Protein AF-A0A7Y2HMP6-F1 (afdb_monomer)

Structure (mmCIF, N/CA/C/O backbone):
data_AF-A0A7Y2HMP6-F1
#
_entry.id   AF-A0A7Y2HMP6-F1
#
loop_
_atom_site.group_PDB
_atom_site.id
_atom_site.type_symbol
_atom_site.label_atom_id
_atom_site.label_alt_id
_atom_site.label_comp_id
_atom_site.label_asym_id
_atom_site.label_entity_id
_atom_site.label_seq_id
_atom_site.pdbx_PDB_ins_code
_atom_site.Cartn_x
_atom_site.Cartn_y
_atom_site.Cartn_z
_atom_site.occupancy
_atom_site.B_iso_or_equiv
_atom_site.auth_seq_id
_atom_site.auth_comp_id
_atom_site.auth_asym_id
_atom_site.auth_atom_id
_atom_site.pdbx_PDB_model_num
ATOM 1 N N . MET A 1 1 ? 82.596 -27.333 3.733 1.00 47.34 1 MET A N 1
ATOM 2 C CA . MET A 1 1 ? 81.520 -26.400 4.112 1.00 47.34 1 MET A CA 1
ATOM 3 C C . MET A 1 1 ? 81.732 -25.142 3.290 1.00 47.34 1 MET A C 1
ATOM 5 O O . MET A 1 1 ? 82.593 -24.343 3.622 1.00 47.34 1 MET A O 1
ATOM 9 N N . THR A 1 2 ? 81.062 -25.068 2.143 1.00 44.97 2 THR A N 1
ATOM 10 C CA . THR A 1 2 ? 81.137 -23.955 1.187 1.00 44.97 2 THR A CA 1
ATOM 11 C C . THR A 1 2 ? 79.787 -23.901 0.480 1.00 44.97 2 THR A C 1
ATOM 13 O O . THR A 1 2 ? 79.491 -24.734 -0.376 1.00 44.97 2 THR A O 1
ATOM 16 N N . ASP A 1 3 ? 78.952 -22.971 0.936 1.00 44.97 3 ASP A N 1
ATOM 17 C CA . ASP A 1 3 ? 77.624 -22.674 0.404 1.00 44.97 3 ASP A CA 1
ATOM 18 C C . ASP A 1 3 ? 77.714 -22.181 -1.044 1.00 44.97 3 ASP A C 1
ATOM 20 O O . ASP A 1 3 ? 78.464 -21.255 -1.360 1.00 44.97 3 ASP A O 1
ATOM 24 N N . ARG A 1 4 ? 76.915 -22.784 -1.928 1.00 51.91 4 ARG A N 1
ATOM 25 C CA . ARG A 1 4 ? 76.607 -22.233 -3.253 1.00 51.91 4 ARG A CA 1
ATOM 26 C C . ARG A 1 4 ? 75.321 -21.408 -3.138 1.00 51.91 4 ARG A C 1
ATOM 28 O O . ARG A 1 4 ? 74.306 -21.976 -2.739 1.00 51.91 4 ARG A O 1
ATOM 35 N N . PRO A 1 5 ? 75.306 -20.122 -3.521 1.00 54.22 5 PRO A N 1
ATOM 36 C CA . PRO A 1 5 ? 74.071 -19.353 -3.540 1.00 54.22 5 PRO A CA 1
ATOM 37 C C . PRO A 1 5 ? 73.170 -19.813 -4.696 1.00 54.22 5 PRO A C 1
ATOM 39 O O . PRO A 1 5 ? 73.610 -19.948 -5.840 1.00 54.22 5 PRO A O 1
ATOM 42 N N . ILE A 1 6 ? 71.895 -20.048 -4.384 1.00 55.16 6 ILE A N 1
ATOM 43 C CA . ILE A 1 6 ? 70.826 -20.317 -5.352 1.00 55.16 6 ILE A CA 1
ATOM 44 C C . ILE A 1 6 ? 70.551 -19.017 -6.121 1.00 55.16 6 ILE A C 1
ATOM 46 O O . ILE A 1 6 ? 70.182 -18.003 -5.532 1.00 55.16 6 ILE A O 1
ATOM 50 N N . SER A 1 7 ? 70.756 -19.039 -7.440 1.00 53.09 7 SER A N 1
ATOM 51 C CA . SER A 1 7 ? 70.422 -17.932 -8.340 1.00 53.09 7 SER A CA 1
ATOM 52 C C . SER A 1 7 ? 68.922 -17.951 -8.639 1.00 53.09 7 SER A C 1
ATOM 54 O O . SER A 1 7 ? 68.428 -18.853 -9.315 1.00 53.09 7 SER A O 1
ATOM 56 N N . TRP A 1 8 ? 68.189 -16.959 -8.136 1.00 46.72 8 TRP A N 1
ATOM 57 C CA . TRP A 1 8 ? 66.802 -16.717 -8.529 1.00 46.72 8 TRP A CA 1
ATOM 58 C C . TRP A 1 8 ? 66.797 -15.948 -9.851 1.00 46.72 8 TRP A C 1
ATOM 60 O O . TRP A 1 8 ? 67.089 -14.756 -9.888 1.00 46.72 8 TRP A O 1
ATOM 70 N N . SER A 1 9 ? 66.498 -16.637 -10.951 1.00 52.34 9 SER A N 1
ATOM 71 C CA . SER A 1 9 ? 66.222 -15.986 -12.234 1.00 52.34 9 SER A CA 1
ATOM 72 C C . SER A 1 9 ? 64.769 -15.510 -12.234 1.00 52.34 9 SER A C 1
ATOM 74 O O . SER A 1 9 ? 63.853 -16.326 -12.307 1.00 52.34 9 SER A O 1
ATOM 76 N N . THR A 1 10 ? 64.545 -14.202 -12.116 1.00 58.22 10 THR A N 1
ATOM 77 C CA . THR A 1 10 ? 63.217 -13.588 -12.260 1.00 58.22 10 THR A CA 1
ATOM 78 C C . THR A 1 10 ? 62.751 -13.733 -13.717 1.00 58.22 10 THR A C 1
ATOM 80 O O . THR A 1 10 ? 63.462 -13.261 -14.607 1.00 58.22 10 THR A O 1
ATOM 83 N N . PRO A 1 11 ? 61.595 -14.356 -14.015 1.00 56.28 11 PRO A N 1
ATOM 84 C CA . PRO A 1 11 ? 61.053 -14.329 -15.367 1.00 56.28 11 PRO A CA 1
ATOM 85 C C . PRO A 1 11 ? 60.620 -12.900 -15.718 1.00 56.28 11 PRO A C 1
ATOM 87 O O . PRO A 1 11 ? 60.016 -12.209 -14.898 1.00 56.28 11 PRO A O 1
ATOM 90 N N . ALA A 1 12 ? 60.942 -12.455 -16.934 1.00 60.66 12 ALA A N 1
ATOM 91 C CA . ALA A 1 12 ? 60.508 -11.164 -17.460 1.00 60.66 12 ALA A CA 1
ATOM 92 C C . ALA A 1 12 ? 58.968 -11.045 -17.431 1.00 60.66 12 ALA A C 1
ATOM 94 O O . ALA A 1 12 ? 58.285 -12.049 -17.660 1.00 60.66 12 ALA A O 1
ATOM 95 N N . PRO A 1 13 ? 58.403 -9.850 -17.166 1.00 55.69 13 PRO A N 1
ATOM 96 C CA . PRO A 1 13 ? 56.959 -9.659 -17.204 1.00 55.69 13 PRO A CA 1
ATOM 97 C C . PRO A 1 13 ? 56.436 -9.955 -18.616 1.00 55.69 13 PRO A C 1
ATOM 99 O O . PRO A 1 13 ? 57.000 -9.494 -19.609 1.00 55.69 13 PRO A O 1
ATOM 102 N N . ALA A 1 14 ? 55.375 -10.762 -18.698 1.00 64.81 14 ALA A N 1
ATOM 103 C CA . ALA A 1 14 ? 54.678 -11.035 -19.949 1.00 64.81 14 ALA A CA 1
ATOM 104 C C . ALA A 1 14 ? 54.174 -9.715 -20.567 1.00 64.81 14 ALA A C 1
ATOM 106 O O . ALA A 1 14 ? 53.785 -8.820 -19.815 1.00 64.81 14 ALA A O 1
ATOM 107 N N . PRO A 1 15 ? 54.177 -9.572 -21.906 1.00 61.97 15 PRO A N 1
ATOM 108 C CA . PRO A 1 15 ? 53.713 -8.353 -22.555 1.00 61.97 15 PRO A CA 1
ATOM 109 C C . PRO A 1 15 ? 52.261 -8.074 -22.162 1.00 61.97 15 PRO A C 1
ATOM 111 O O . PRO A 1 15 ? 51.427 -8.984 -22.190 1.00 61.97 15 PRO A O 1
ATOM 114 N N . ASP A 1 16 ? 52.000 -6.819 -21.789 1.00 56.72 16 ASP A N 1
ATOM 115 C CA . ASP A 1 16 ? 50.703 -6.300 -21.366 1.00 56.72 16 ASP A CA 1
ATOM 116 C C . ASP A 1 16 ? 49.593 -6.845 -22.262 1.00 56.72 16 ASP A C 1
ATOM 118 O O . ASP A 1 16 ? 49.423 -6.453 -23.420 1.00 56.72 16 ASP A O 1
ATOM 122 N N . THR A 1 17 ? 48.826 -7.789 -21.721 1.00 58.84 17 THR A N 1
ATOM 123 C CA . THR A 1 17 ? 47.596 -8.227 -22.363 1.00 58.84 17 THR A CA 1
ATOM 124 C C . THR A 1 17 ? 46.637 -7.061 -22.213 1.00 58.84 17 THR A C 1
ATOM 126 O O . THR A 1 17 ? 46.064 -6.862 -21.143 1.00 58.84 17 THR A O 1
ATOM 129 N N . VAL A 1 18 ? 46.523 -6.239 -23.258 1.00 58.78 18 VAL A N 1
ATOM 130 C CA . VAL A 1 18 ? 45.531 -5.168 -23.338 1.00 58.78 18 VAL A CA 1
ATOM 131 C C . VAL A 1 18 ? 44.167 -5.828 -23.169 1.00 58.78 18 VAL A C 1
ATOM 133 O O . VAL A 1 18 ? 43.632 -6.432 -24.099 1.00 58.78 18 VAL A O 1
ATOM 136 N N . LEU A 1 19 ? 43.636 -5.772 -21.947 1.00 58.94 19 LEU A N 1
ATOM 137 C CA . LEU A 1 19 ? 42.266 -6.160 -21.659 1.00 58.94 19 LEU A CA 1
ATOM 138 C C . LEU A 1 19 ? 41.381 -5.354 -22.617 1.00 58.94 19 LEU A C 1
ATOM 140 O O . LEU A 1 19 ? 41.523 -4.127 -22.673 1.00 58.94 19 LEU A O 1
ATOM 144 N N . PRO A 1 20 ? 40.502 -6.003 -23.401 1.00 56.12 20 PRO A N 1
ATOM 145 C CA . PRO A 1 20 ? 39.566 -5.268 -24.234 1.00 56.12 20 PRO A CA 1
ATOM 146 C C . PRO A 1 20 ? 38.798 -4.282 -23.344 1.00 56.12 20 PRO A C 1
ATOM 148 O O . PRO A 1 20 ? 38.491 -4.629 -22.198 1.00 56.12 20 PRO A O 1
ATOM 151 N N . PRO A 1 21 ? 38.496 -3.062 -23.829 1.00 53.53 21 PRO A N 1
ATOM 152 C CA . PRO A 1 21 ? 37.787 -2.080 -23.026 1.00 53.53 21 PRO A CA 1
ATOM 153 C C . PRO A 1 21 ? 36.499 -2.717 -22.510 1.00 53.53 21 PRO A C 1
ATOM 155 O O . PRO A 1 21 ? 35.677 -3.198 -23.297 1.00 53.53 21 PRO A O 1
ATOM 158 N N . SER A 1 22 ? 36.356 -2.757 -21.184 1.00 60.38 22 SER A N 1
ATOM 159 C CA . SER A 1 22 ? 35.137 -3.177 -20.504 1.00 60.38 22 SER A CA 1
ATOM 160 C C . SER A 1 22 ? 33.976 -2.443 -21.162 1.00 60.38 22 SER A C 1
ATOM 162 O O . SER A 1 22 ? 33.896 -1.217 -21.068 1.00 60.38 22 SER A O 1
ATOM 164 N N . ARG A 1 23 ? 33.121 -3.167 -21.899 1.00 51.78 23 ARG A N 1
ATOM 165 C CA . ARG A 1 23 ? 31.944 -2.560 -22.532 1.00 51.78 23 ARG A CA 1
ATOM 166 C C . ARG A 1 23 ? 31.202 -1.766 -21.454 1.00 51.78 23 ARG A C 1
ATOM 168 O O . ARG A 1 23 ? 30.996 -2.329 -20.376 1.00 51.78 23 ARG A O 1
ATOM 175 N N . PRO A 1 24 ? 30.822 -0.500 -21.702 1.00 49.12 24 PRO A N 1
ATOM 176 C CA . PRO A 1 24 ? 30.058 0.259 -20.727 1.00 49.12 24 PRO A CA 1
ATOM 177 C C . PRO A 1 24 ? 28.803 -0.541 -20.380 1.00 49.12 24 PRO A C 1
ATOM 179 O O . PRO A 1 24 ? 27.999 -0.876 -21.249 1.00 49.12 24 PRO A O 1
ATOM 182 N N . SER A 1 25 ? 28.705 -0.920 -19.110 1.00 53.28 25 SER A N 1
ATOM 183 C CA . SER A 1 25 ? 27.611 -1.707 -18.559 1.00 53.28 25 SER A CA 1
ATOM 184 C C . SER A 1 25 ? 26.305 -0.951 -18.780 1.00 53.28 25 SER A C 1
ATOM 186 O O . SER A 1 25 ? 26.117 0.118 -18.200 1.00 53.28 25 SER A O 1
ATOM 188 N N . THR A 1 26 ? 25.409 -1.465 -19.622 1.00 55.91 26 THR A N 1
ATOM 189 C CA . THR A 1 26 ? 24.083 -0.864 -19.789 1.00 55.91 26 THR A CA 1
ATOM 190 C C . THR A 1 26 ? 23.315 -1.026 -18.471 1.00 55.91 26 THR A C 1
ATOM 192 O O . THR A 1 26 ? 23.179 -2.155 -17.996 1.00 55.91 26 THR A O 1
ATOM 195 N N . PRO A 1 27 ? 22.877 0.068 -17.824 1.00 63.88 27 PRO A N 1
ATOM 196 C CA . PRO A 1 27 ? 22.097 -0.015 -16.594 1.00 63.88 27 PRO A CA 1
ATOM 197 C C . PRO A 1 27 ? 20.741 -0.682 -16.861 1.00 63.88 27 PRO A C 1
ATOM 199 O O . PRO A 1 27 ? 20.203 -0.538 -17.958 1.00 63.88 27 PRO A O 1
ATOM 202 N N . LEU A 1 28 ? 20.196 -1.373 -15.851 1.00 70.50 28 LEU A N 1
ATOM 203 C CA . LEU A 1 28 ? 18.851 -1.962 -15.882 1.00 70.50 28 LEU A CA 1
ATOM 204 C C . LEU A 1 28 ? 17.824 -0.932 -16.378 1.00 70.50 28 LEU A C 1
ATOM 206 O O . LEU A 1 28 ? 17.722 0.171 -15.827 1.00 70.50 28 LEU A O 1
ATOM 210 N N . ASP A 1 29 ? 17.086 -1.297 -17.423 1.00 78.50 29 ASP A N 1
ATOM 211 C CA . ASP A 1 29 ? 16.014 -0.475 -17.975 1.00 78.50 29 ASP A CA 1
ATOM 212 C C . ASP A 1 29 ? 14.843 -0.425 -16.972 1.00 78.50 29 ASP A C 1
ATOM 214 O O . ASP A 1 29 ? 14.402 -1.481 -16.509 1.00 78.50 29 ASP A O 1
ATOM 218 N N . PRO A 1 30 ? 14.305 0.758 -16.610 1.00 81.38 30 PRO A N 1
ATOM 219 C CA . PRO A 1 30 ? 13.153 0.855 -15.713 1.00 81.38 30 PRO A CA 1
ATOM 220 C C . PRO A 1 30 ? 11.963 -0.020 -16.131 1.00 81.38 30 PRO A C 1
ATOM 222 O O . PRO A 1 30 ? 11.287 -0.585 -15.274 1.00 81.38 30 PRO A O 1
ATOM 225 N N . ALA A 1 31 ? 11.733 -0.197 -17.438 1.00 83.31 31 ALA A N 1
ATOM 226 C CA . ALA A 1 31 ? 10.665 -1.069 -17.919 1.00 83.31 31 ALA A CA 1
ATOM 227 C C . ALA A 1 31 ? 10.969 -2.563 -17.692 1.00 83.31 31 ALA A C 1
ATOM 229 O O . ALA A 1 31 ? 10.054 -3.343 -17.448 1.00 83.31 31 ALA A O 1
ATOM 230 N N . GLU A 1 32 ? 12.238 -2.973 -17.741 1.00 85.12 32 GLU A N 1
ATOM 231 C CA . GLU A 1 32 ? 12.663 -4.332 -17.387 1.00 85.12 32 GLU A CA 1
ATOM 232 C C . GLU A 1 32 ? 12.491 -4.596 -15.889 1.00 85.12 32 GLU A C 1
ATOM 234 O O . GLU A 1 32 ? 11.961 -5.640 -15.513 1.00 85.12 32 GLU A O 1
ATOM 239 N N . PHE A 1 33 ? 12.851 -3.629 -15.037 1.00 85.62 33 PHE A N 1
ATOM 240 C CA . PHE A 1 33 ? 12.646 -3.748 -13.592 1.00 85.62 33 PHE A CA 1
ATOM 241 C C . PHE A 1 33 ? 11.162 -3.802 -13.212 1.00 85.62 33 PHE A C 1
ATOM 243 O O . PHE A 1 33 ? 10.764 -4.630 -12.397 1.00 85.62 33 PHE A O 1
ATOM 250 N N . SER A 1 34 ? 10.348 -2.957 -13.847 1.00 88.62 34 SER A N 1
ATOM 251 C CA . SER A 1 34 ? 8.891 -2.949 -13.705 1.00 88.62 34 SER A CA 1
ATOM 252 C C . SER A 1 34 ? 8.292 -4.317 -14.056 1.00 88.62 34 SER A C 1
ATOM 254 O O . SER A 1 34 ? 7.661 -4.941 -13.206 1.00 88.62 34 SER A O 1
ATOM 256 N N . ARG A 1 35 ? 8.599 -4.861 -15.245 1.00 88.81 35 ARG A N 1
ATOM 257 C CA . ARG A 1 35 ? 8.136 -6.200 -15.649 1.00 88.81 35 ARG A CA 1
ATOM 258 C C . ARG A 1 35 ? 8.611 -7.290 -14.701 1.00 88.81 35 ARG A C 1
ATOM 260 O O . ARG A 1 35 ? 7.844 -8.193 -14.385 1.00 88.81 35 ARG A O 1
ATOM 267 N N . TRP A 1 36 ? 9.866 -7.244 -14.259 1.00 89.75 36 TRP A N 1
ATOM 268 C CA . TRP A 1 36 ? 10.369 -8.223 -13.299 1.00 89.75 36 TRP A CA 1
ATOM 269 C C . TRP A 1 36 ? 9.538 -8.210 -12.013 1.00 89.75 36 TRP A C 1
ATOM 271 O O . TRP A 1 36 ? 9.117 -9.276 -11.571 1.00 89.75 36 TRP A O 1
ATOM 281 N N . LEU A 1 37 ? 9.240 -7.027 -11.466 1.00 89.06 37 LEU A N 1
ATOM 282 C CA . LEU A 1 37 ? 8.437 -6.893 -10.250 1.00 89.06 37 LEU A CA 1
ATOM 283 C C . LEU A 1 37 ? 7.009 -7.431 -10.442 1.00 89.06 37 LEU A C 1
ATOM 285 O O . LEU A 1 37 ? 6.492 -8.088 -9.545 1.00 89.06 37 LEU A O 1
ATOM 289 N N . GLU A 1 38 ? 6.406 -7.243 -11.621 1.00 90.44 38 GLU A N 1
ATOM 290 C CA . GLU A 1 38 ? 5.102 -7.845 -11.959 1.00 90.44 38 GLU A CA 1
ATOM 291 C C . GLU A 1 38 ? 5.142 -9.379 -11.917 1.00 90.44 38 GLU A C 1
ATOM 293 O O . GLU A 1 38 ? 4.250 -10.009 -11.353 1.00 90.44 38 GLU A O 1
ATOM 298 N N . HIS A 1 39 ? 6.196 -9.998 -12.459 1.00 91.31 39 HIS A N 1
ATOM 299 C CA . HIS A 1 39 ? 6.351 -11.460 -12.440 1.00 91.31 39 HIS A CA 1
ATOM 300 C C . HIS A 1 39 ? 6.592 -12.014 -11.030 1.00 91.31 39 HIS A C 1
ATOM 302 O O . HIS A 1 39 ? 6.383 -13.201 -10.784 1.00 91.31 39 HIS A O 1
ATOM 308 N N . GLN A 1 40 ? 7.031 -11.162 -10.106 1.00 90.44 40 GLN A N 1
ATOM 309 C CA . GLN A 1 40 ? 7.289 -11.503 -8.715 1.00 90.44 40 GLN A CA 1
ATOM 310 C C . GLN A 1 40 ? 6.053 -11.375 -7.803 1.00 90.44 40 GLN A C 1
ATOM 312 O O . GLN A 1 40 ? 6.162 -11.631 -6.606 1.00 90.44 40 GLN A O 1
ATOM 317 N N . ALA A 1 41 ? 4.877 -11.011 -8.324 1.00 88.62 41 ALA A N 1
ATOM 318 C CA . ALA A 1 41 ? 3.700 -10.757 -7.491 1.00 88.62 41 ALA A CA 1
ATOM 319 C C . ALA A 1 41 ? 3.272 -11.975 -6.645 1.00 88.62 41 ALA A C 1
ATOM 321 O O . ALA A 1 41 ? 3.065 -11.847 -5.443 1.00 88.62 41 ALA A O 1
ATOM 322 N N . ALA A 1 42 ? 3.203 -13.170 -7.238 1.00 89.75 42 ALA A N 1
ATOM 323 C CA . ALA A 1 42 ? 2.790 -14.385 -6.528 1.00 89.75 42 ALA A CA 1
ATOM 324 C C . ALA A 1 42 ? 3.700 -14.758 -5.333 1.00 89.75 42 ALA A C 1
ATOM 326 O O . ALA A 1 42 ? 3.173 -14.918 -4.232 1.00 89.75 42 ALA A O 1
ATOM 327 N N . PRO A 1 43 ? 5.041 -14.852 -5.477 1.00 90.00 43 PRO A N 1
ATOM 328 C CA . PRO A 1 43 ? 5.905 -15.152 -4.333 1.00 90.00 43 PRO A CA 1
ATOM 329 C C . PRO A 1 43 ? 5.915 -14.035 -3.279 1.00 90.00 43 PRO A C 1
ATOM 331 O O . PRO A 1 43 ? 6.104 -14.316 -2.096 1.00 90.00 43 PRO A O 1
ATOM 334 N N . LEU A 1 44 ? 5.702 -12.773 -3.674 1.00 89.19 44 LEU A N 1
ATOM 335 C CA . LEU A 1 44 ? 5.531 -11.674 -2.717 1.00 89.19 44 LEU A CA 1
ATOM 336 C C . LEU A 1 44 ? 4.223 -11.812 -1.935 1.00 89.19 44 LEU A C 1
ATOM 338 O O . LEU A 1 44 ? 4.227 -11.587 -0.725 1.00 89.19 44 LEU A O 1
ATOM 342 N N . ARG A 1 45 ? 3.145 -12.240 -2.606 1.00 87.31 45 ARG A N 1
ATOM 343 C CA . ARG A 1 45 ? 1.848 -12.512 -1.984 1.00 87.31 45 ARG A CA 1
ATOM 344 C C . ARG A 1 45 ? 1.943 -13.554 -0.892 1.00 87.31 45 ARG A C 1
ATOM 346 O O . ARG A 1 45 ? 1.587 -13.284 0.249 1.00 87.31 45 ARG A O 1
ATOM 353 N N . GLU A 1 46 ? 2.471 -14.717 -1.246 1.00 86.75 46 GLU A N 1
ATOM 354 C CA . GLU A 1 46 ? 2.605 -15.843 -0.325 1.00 86.75 46 GLU A CA 1
ATOM 355 C C . GLU A 1 46 ? 3.426 -15.464 0.912 1.00 86.75 46 GLU A C 1
ATOM 357 O O . GLU A 1 46 ? 3.044 -15.771 2.040 1.00 86.75 46 GLU A O 1
ATOM 362 N N . ARG A 1 47 ? 4.533 -14.739 0.712 1.00 86.19 47 ARG A N 1
ATOM 363 C CA . ARG A 1 47 ? 5.408 -14.337 1.812 1.00 86.19 47 ARG A CA 1
ATOM 364 C C . ARG A 1 47 ? 4.748 -13.340 2.756 1.00 86.19 47 ARG A C 1
ATOM 366 O O . ARG A 1 47 ? 4.785 -13.538 3.964 1.00 86.19 47 ARG A O 1
ATOM 373 N N . TRP A 1 48 ? 4.156 -12.282 2.214 1.00 85.38 48 TRP A N 1
ATOM 374 C CA . TRP A 1 48 ? 3.560 -11.236 3.039 1.00 85.38 48 TRP A CA 1
ATOM 375 C C . TRP A 1 48 ? 2.310 -11.734 3.767 1.00 85.38 48 TRP A C 1
ATOM 377 O O . TRP A 1 48 ? 2.151 -11.440 4.947 1.00 85.38 48 TRP A O 1
ATOM 387 N N . ALA A 1 49 ? 1.482 -12.561 3.117 1.00 80.50 49 ALA A N 1
ATOM 388 C CA . ALA A 1 49 ? 0.352 -13.219 3.770 1.00 80.50 49 ALA A CA 1
ATOM 389 C C . ALA A 1 49 ? 0.811 -14.131 4.921 1.00 80.50 49 ALA A C 1
ATOM 391 O O . ALA A 1 49 ? 0.194 -14.132 5.983 1.00 80.50 49 ALA A O 1
ATOM 392 N N . ALA A 1 50 ? 1.925 -14.855 4.765 1.00 83.25 50 ALA A N 1
ATOM 393 C CA . ALA A 1 50 ? 2.500 -15.639 5.858 1.00 83.25 50 ALA A CA 1
ATOM 394 C C . ALA A 1 50 ? 3.010 -14.750 7.011 1.00 83.25 50 ALA A C 1
ATOM 396 O O . ALA A 1 50 ? 2.758 -15.048 8.181 1.00 83.25 50 ALA A O 1
ATOM 397 N N . ASP A 1 51 ? 3.693 -13.647 6.692 1.00 84.25 51 ASP A N 1
ATOM 398 C CA . ASP A 1 51 ? 4.257 -12.734 7.689 1.00 84.25 51 ASP A CA 1
ATOM 399 C C . ASP A 1 51 ? 3.160 -11.986 8.470 1.00 84.25 51 ASP A C 1
ATOM 401 O O . ASP A 1 51 ? 3.239 -11.902 9.698 1.00 84.25 51 ASP A O 1
ATOM 405 N N . ILE A 1 52 ? 2.113 -11.500 7.794 1.00 80.06 52 ILE A N 1
ATOM 406 C CA . ILE A 1 52 ? 0.978 -10.804 8.421 1.00 80.06 52 ILE A CA 1
ATOM 407 C C . ILE A 1 52 ? 0.012 -11.783 9.087 1.00 80.06 52 ILE A C 1
ATOM 409 O O . ILE A 1 52 ? -0.325 -11.596 10.253 1.00 80.06 52 ILE A O 1
ATOM 413 N N . GLY A 1 53 ? -0.372 -12.875 8.424 1.00 72.69 53 GLY A N 1
ATOM 414 C CA . GLY A 1 53 ? -1.293 -13.870 8.983 1.00 72.69 53 GLY A CA 1
ATOM 415 C C . GLY A 1 53 ? -0.782 -14.498 10.284 1.00 72.69 53 GLY A C 1
ATOM 416 O O . GLY A 1 53 ? -1.561 -14.772 11.195 1.00 72.69 53 GLY A O 1
ATOM 417 N N . SER A 1 54 ? 0.542 -14.639 10.441 1.00 69.62 54 SER A N 1
ATOM 418 C CA . SER A 1 54 ? 1.145 -15.075 11.711 1.00 69.62 54 SER A CA 1
ATOM 419 C C . SER A 1 54 ? 0.906 -14.106 12.882 1.00 69.62 54 SER A C 1
ATOM 421 O O . SER A 1 54 ? 0.930 -14.523 14.040 1.00 69.62 54 SER A O 1
ATOM 423 N N . ARG A 1 55 ? 0.660 -12.825 12.585 1.00 67.94 55 ARG A N 1
ATOM 424 C CA . ARG A 1 55 ? 0.427 -11.735 13.546 1.00 67.94 55 ARG A CA 1
ATOM 425 C C . ARG A 1 55 ? -1.059 -11.456 13.761 1.00 67.94 55 ARG A C 1
ATOM 427 O O . ARG A 1 55 ? -1.438 -10.999 14.834 1.00 67.94 55 ARG A O 1
ATOM 434 N N . GLU A 1 56 ? -1.886 -11.734 12.756 1.00 65.00 56 GLU A N 1
ATOM 435 C CA . GLU A 1 56 ? -3.326 -11.440 12.755 1.00 65.00 56 GLU A CA 1
ATOM 436 C C . GLU A 1 56 ? -4.214 -12.615 13.169 1.00 65.00 56 GLU A C 1
ATOM 438 O O . GLU A 1 56 ? -5.438 -12.474 13.201 1.00 65.00 56 GLU A O 1
ATOM 443 N N . ALA A 1 57 ? -3.616 -13.757 13.526 1.00 56.47 57 ALA A N 1
ATOM 444 C CA . ALA A 1 57 ? -4.328 -14.957 13.950 1.00 56.47 57 ALA A CA 1
ATOM 445 C C . ALA A 1 57 ? -5.447 -14.635 14.967 1.00 56.47 57 ALA A C 1
ATOM 447 O O . ALA A 1 57 ? -5.186 -14.352 16.137 1.00 56.47 57 ALA A O 1
ATOM 448 N N . GLY A 1 58 ? -6.703 -14.698 14.505 1.00 55.91 58 GLY A N 1
ATOM 449 C CA . GLY A 1 58 ? -7.902 -14.471 15.320 1.00 55.91 58 GLY A CA 1
ATOM 450 C C . GLY A 1 58 ? -8.676 -13.166 15.080 1.00 55.91 58 GLY A C 1
ATOM 451 O O . GLY A 1 58 ? -9.619 -12.920 15.829 1.00 55.91 58 GLY A O 1
ATOM 452 N N . ARG A 1 59 ? -8.338 -12.343 14.071 1.00 63.22 59 ARG A N 1
ATOM 453 C CA . ARG A 1 59 ? -9.053 -11.077 13.770 1.00 63.22 59 ARG A CA 1
ATOM 454 C C . ARG A 1 59 ? -10.269 -11.190 12.826 1.00 63.22 59 ARG A C 1
ATOM 456 O O . ARG A 1 59 ? -11.033 -10.233 12.734 1.00 63.22 59 ARG A O 1
ATOM 463 N N . GLY A 1 60 ? -10.511 -12.364 12.232 1.00 66.38 60 GLY A N 1
ATOM 464 C CA . GLY A 1 60 ? -11.745 -12.722 11.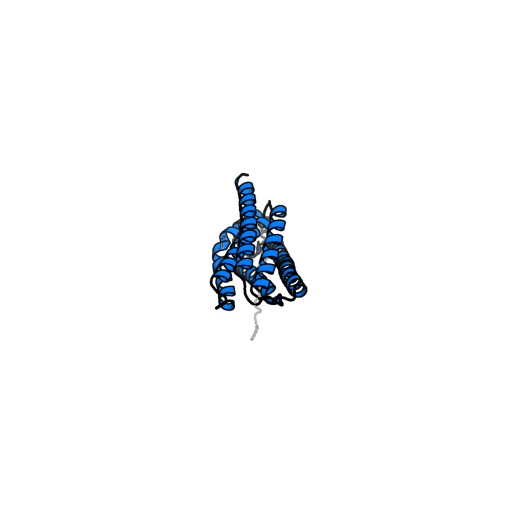507 1.00 66.38 60 GLY A CA 1
ATOM 465 C C . GLY A 1 60 ? -11.672 -12.606 9.975 1.00 66.38 60 GLY A C 1
ATOM 466 O O . GLY A 1 60 ? -10.952 -11.767 9.443 1.00 66.38 60 GLY A O 1
ATOM 467 N N . ASP A 1 61 ? -12.477 -13.418 9.274 1.00 64.69 61 ASP A N 1
ATOM 468 C CA . ASP A 1 61 ? -12.414 -13.654 7.815 1.00 64.69 61 ASP A CA 1
ATOM 469 C C . ASP A 1 61 ? -12.464 -12.383 6.936 1.00 64.69 61 ASP A C 1
ATOM 471 O O . ASP A 1 61 ? -11.890 -12.346 5.852 1.00 64.69 61 ASP A O 1
ATOM 475 N N . GLY A 1 62 ? -13.150 -11.322 7.379 1.00 78.69 62 GLY A N 1
ATOM 476 C CA . GLY A 1 62 ? -13.286 -10.081 6.604 1.00 78.69 62 GLY A CA 1
ATOM 477 C C . GLY A 1 62 ? -12.047 -9.178 6.611 1.00 78.69 62 GLY A C 1
ATOM 478 O O . GLY A 1 62 ? -11.928 -8.316 5.741 1.00 78.69 62 GLY A O 1
ATOM 479 N N . VAL A 1 63 ? -11.148 -9.351 7.586 1.00 85.56 63 VAL A N 1
ATOM 480 C CA . VAL A 1 63 ? -9.878 -8.613 7.671 1.00 85.56 63 VAL A CA 1
ATOM 481 C C . VAL A 1 63 ? -8.863 -9.225 6.715 1.00 85.56 63 VAL A C 1
ATOM 483 O O . VAL A 1 63 ? -8.235 -8.486 5.960 1.00 85.56 63 VAL A O 1
ATOM 486 N N . ASP A 1 64 ? -8.769 -10.555 6.694 1.00 84.31 64 ASP A N 1
ATOM 487 C CA . ASP A 1 64 ? -7.839 -11.292 5.834 1.00 84.31 64 ASP A CA 1
ATOM 488 C C . ASP A 1 64 ? -8.094 -10.997 4.347 1.00 84.31 64 ASP A C 1
ATOM 490 O O . ASP A 1 64 ? -7.158 -10.703 3.606 1.00 84.31 64 ASP A O 1
ATOM 494 N N . GLU A 1 65 ? -9.365 -10.960 3.923 1.00 87.56 65 GLU A N 1
ATOM 495 C CA . GLU A 1 65 ? -9.748 -10.591 2.550 1.00 87.56 65 GLU A CA 1
ATOM 496 C C . GLU A 1 65 ? -9.235 -9.196 2.155 1.00 87.56 65 GLU A C 1
ATOM 498 O O . GLU A 1 65 ? -8.686 -9.010 1.068 1.00 87.56 65 GLU A O 1
ATOM 503 N N . LEU A 1 66 ? -9.401 -8.205 3.036 1.00 91.88 66 LEU A N 1
ATOM 504 C CA . LEU A 1 66 ? -8.947 -6.840 2.777 1.00 91.88 66 LEU A CA 1
ATOM 505 C C . LEU A 1 66 ? 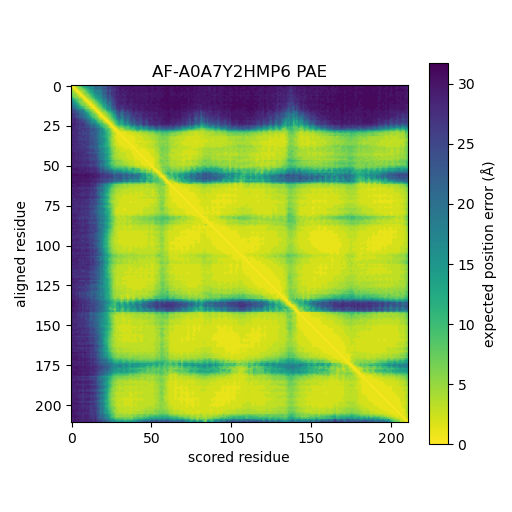-7.422 -6.745 2.773 1.00 91.88 66 LEU A C 1
ATOM 507 O O . LEU A 1 66 ? -6.858 -6.091 1.900 1.00 91.88 66 LEU A O 1
ATOM 511 N N . VAL A 1 67 ? -6.751 -7.411 3.713 1.00 89.62 67 VAL A N 1
ATOM 512 C CA . VAL A 1 67 ? -5.285 -7.494 3.771 1.00 89.62 67 VAL A CA 1
ATOM 513 C C . VAL A 1 67 ? -4.738 -8.041 2.450 1.00 89.62 67 VAL A C 1
ATOM 515 O O . VAL A 1 67 ? -3.913 -7.382 1.812 1.00 89.62 67 VAL A O 1
ATOM 518 N N . GLU A 1 68 ? -5.234 -9.193 1.993 1.00 88.75 68 GLU A N 1
ATOM 519 C CA . GLU A 1 68 ? -4.831 -9.790 0.714 1.00 88.75 68 GLU A CA 1
ATOM 520 C C . GLU A 1 68 ? -5.133 -8.865 -0.473 1.00 88.75 68 GLU A C 1
ATOM 522 O O . GLU A 1 68 ? -4.275 -8.659 -1.337 1.00 88.75 68 GLU A O 1
ATOM 527 N N . GLY A 1 69 ? -6.316 -8.249 -0.481 1.00 93.31 69 GLY A N 1
ATOM 528 C CA . GLY A 1 69 ? -6.722 -7.296 -1.508 1.00 93.31 69 GLY A CA 1
ATOM 529 C C . GLY A 1 69 ? -5.798 -6.076 -1.607 1.00 93.31 69 GLY A C 1
ATOM 530 O O . GLY A 1 69 ? -5.410 -5.672 -2.707 1.00 93.31 69 GLY A O 1
ATOM 531 N N . PHE A 1 70 ? -5.369 -5.511 -0.476 1.00 95.25 70 PHE A N 1
ATOM 532 C CA . PHE A 1 70 ? -4.421 -4.396 -0.469 1.00 95.25 70 PHE A CA 1
ATOM 533 C C . PHE A 1 70 ? -3.046 -4.788 -0.978 1.00 95.25 70 PHE A C 1
ATOM 535 O O . PHE A 1 70 ? -2.427 -4.008 -1.707 1.00 95.25 70 PHE A O 1
ATOM 542 N N . LEU A 1 71 ? -2.557 -5.976 -0.626 1.00 91.88 71 LEU A N 1
ATOM 543 C CA . LEU A 1 71 ? -1.287 -6.433 -1.167 1.00 91.88 71 LEU A CA 1
ATOM 544 C C . LEU A 1 71 ? -1.356 -6.585 -2.680 1.00 91.88 71 LEU A C 1
ATOM 546 O O . LEU A 1 71 ? -0.435 -6.161 -3.377 1.00 91.88 71 LEU A O 1
ATOM 550 N N . ASP A 1 72 ? -2.445 -7.151 -3.184 1.00 93.62 72 ASP A N 1
ATOM 551 C CA . ASP A 1 72 ? -2.668 -7.270 -4.616 1.00 93.62 72 ASP A CA 1
ATOM 552 C C . ASP A 1 72 ? -2.658 -5.906 -5.280 1.00 93.62 72 ASP A C 1
ATOM 554 O O . ASP A 1 72 ? -1.877 -5.680 -6.205 1.00 93.62 72 ASP A O 1
ATOM 558 N N . LEU A 1 73 ? -3.412 -4.954 -4.735 1.00 96.44 73 LEU A N 1
ATOM 559 C CA . LEU A 1 73 ? -3.411 -3.584 -5.220 1.00 96.44 73 LEU A CA 1
ATOM 560 C C . LEU A 1 73 ? -2.000 -2.967 -5.204 1.00 96.44 73 LEU A C 1
ATOM 562 O O . LEU A 1 73 ? -1.576 -2.365 -6.194 1.00 96.44 73 LEU A O 1
ATOM 566 N N . PHE A 1 74 ? -1.228 -3.142 -4.129 1.00 95.94 74 PHE A N 1
ATOM 567 C CA . PHE A 1 74 ? 0.145 -2.644 -4.051 1.00 95.94 74 PHE A CA 1
ATOM 568 C C . PHE A 1 74 ? 1.058 -3.283 -5.095 1.00 95.94 74 PHE A C 1
ATOM 570 O O . PHE A 1 74 ? 1.809 -2.569 -5.761 1.00 95.94 74 PHE A O 1
ATOM 577 N N . LEU A 1 75 ? 0.987 -4.600 -5.277 1.00 93.44 75 LEU A N 1
ATOM 578 C CA . LEU A 1 75 ? 1.781 -5.331 -6.264 1.00 93.44 75 LEU A CA 1
ATOM 579 C C . LEU A 1 75 ? 1.349 -5.023 -7.703 1.00 93.44 75 LEU A C 1
ATOM 581 O O . LEU A 1 75 ? 2.158 -5.141 -8.624 1.00 93.44 75 LEU A O 1
ATOM 585 N N . GLU A 1 76 ? 0.116 -4.565 -7.913 1.00 94.44 76 GLU A N 1
ATOM 586 C CA . GLU A 1 76 ? -0.329 -4.054 -9.204 1.00 94.44 76 GLU A CA 1
ATOM 587 C C . GLU A 1 76 ? 0.169 -2.633 -9.503 1.00 94.44 76 GLU A C 1
ATOM 589 O O . GLU A 1 76 ? 0.555 -2.339 -10.640 1.00 94.44 76 GLU A O 1
ATOM 594 N N . VAL A 1 77 ? 0.179 -1.755 -8.496 1.00 96.25 77 VAL A N 1
ATOM 595 C CA . VAL A 1 77 ? 0.550 -0.338 -8.641 1.00 96.25 77 VAL A CA 1
ATOM 596 C C . VAL A 1 77 ? 2.064 -0.137 -8.646 1.00 96.25 77 VAL A C 1
ATOM 598 O O . VAL A 1 77 ? 2.576 0.627 -9.468 1.00 96.25 77 VAL A O 1
ATOM 601 N N . LEU A 1 78 ? 2.799 -0.815 -7.758 1.00 93.81 78 LEU A N 1
ATOM 602 C CA . LEU A 1 78 ? 4.245 -0.640 -7.576 1.00 93.81 78 LEU A CA 1
ATOM 603 C C . LEU A 1 78 ? 5.028 -0.714 -8.896 1.00 93.81 78 LEU A C 1
ATOM 605 O O . LEU A 1 78 ? 5.797 0.210 -9.171 1.00 93.81 78 LEU A O 1
ATOM 609 N N . PRO A 1 79 ? 4.829 -1.717 -9.770 1.00 92.75 79 PRO A N 1
ATOM 610 C CA . PRO A 1 79 ? 5.521 -1.762 -11.052 1.00 92.75 79 PRO A CA 1
ATOM 611 C C . PRO A 1 79 ? 5.257 -0.546 -11.942 1.00 92.75 79 PRO A C 1
ATOM 613 O O . PRO A 1 79 ? 6.172 -0.072 -12.621 1.00 92.75 79 PRO A O 1
ATOM 616 N N . LEU A 1 80 ? 4.037 -0.001 -11.923 1.00 93.81 80 LEU A N 1
ATOM 617 C CA . LEU A 1 80 ? 3.662 1.160 -12.731 1.00 93.81 80 LEU A CA 1
ATOM 618 C C . LEU A 1 80 ? 4.388 2.431 -12.270 1.00 93.81 80 LEU A C 1
ATOM 620 O O . LEU A 1 80 ? 4.777 3.243 -13.112 1.00 93.81 80 LEU A O 1
ATOM 624 N N . THR A 1 81 ? 4.652 2.571 -10.965 1.00 93.94 81 THR A N 1
ATOM 625 C CA . THR A 1 81 ? 5.436 3.694 -10.401 1.00 93.94 81 THR A CA 1
ATOM 626 C C . THR A 1 81 ? 6.900 3.702 -10.856 1.00 93.94 81 THR A C 1
ATOM 628 O O . THR A 1 81 ? 7.565 4.738 -10.842 1.00 93.94 81 THR A O 1
ATOM 631 N N . LEU A 1 82 ? 7.408 2.558 -11.317 1.00 88.69 82 LEU A N 1
ATOM 632 C CA . LEU A 1 82 ? 8.769 2.406 -11.832 1.00 88.69 82 LEU A CA 1
ATOM 633 C C . LEU A 1 82 ? 8.827 2.528 -13.364 1.00 88.69 82 LEU A C 1
ATOM 635 O O . LEU A 1 82 ? 9.910 2.643 -13.940 1.00 88.69 82 LEU A O 1
ATOM 639 N N . GLY A 1 83 ? 7.666 2.519 -14.023 1.00 85.56 83 GLY A N 1
ATOM 640 C CA . GLY A 1 83 ? 7.528 2.472 -15.472 1.00 85.56 83 GLY A CA 1
ATOM 641 C C . GLY A 1 83 ? 7.248 3.825 -16.148 1.00 85.56 83 GLY A C 1
ATOM 642 O O . GLY A 1 83 ? 7.358 4.897 -15.548 1.00 85.56 83 GLY A O 1
ATOM 643 N N . PRO A 1 84 ? 6.858 3.795 -17.436 1.00 85.94 84 PRO A N 1
ATOM 644 C CA . PRO A 1 84 ? 6.566 4.996 -18.226 1.00 85.94 84 PRO A CA 1
ATOM 645 C C . PRO A 1 84 ? 5.365 5.817 -17.729 1.00 85.94 84 PRO A C 1
ATOM 647 O O . PRO A 1 84 ? 5.293 7.011 -18.010 1.00 85.94 84 PRO A O 1
ATOM 650 N N . LEU A 1 85 ? 4.4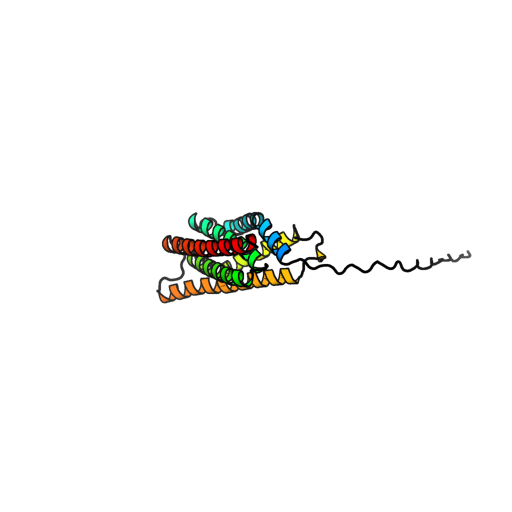33 5.191 -17.002 1.00 88.50 85 LEU A N 1
ATOM 651 C CA . LEU A 1 85 ? 3.217 5.816 -16.458 1.00 88.50 85 LEU A CA 1
ATOM 652 C C . LEU A 1 85 ? 3.367 6.251 -14.991 1.00 88.50 85 LEU A C 1
ATOM 654 O O . LEU A 1 85 ? 2.373 6.441 -14.290 1.00 88.50 85 LEU A O 1
ATOM 658 N N . ARG A 1 86 ? 4.608 6.412 -14.514 1.00 89.75 86 ARG A N 1
ATOM 659 C CA . ARG A 1 86 ? 4.902 6.681 -13.100 1.00 89.75 86 ARG A CA 1
ATOM 660 C C . ARG A 1 86 ? 4.112 7.842 -12.505 1.00 89.75 86 ARG A C 1
ATOM 662 O O . ARG A 1 86 ? 3.624 7.713 -11.399 1.00 89.75 86 ARG A O 1
ATOM 669 N N . SER A 1 87 ? 3.925 8.939 -13.240 1.00 90.19 87 SER A N 1
ATOM 670 C CA . SER A 1 87 ? 3.249 10.128 -12.708 1.00 90.19 87 SER A CA 1
ATOM 671 C C . SER A 1 87 ? 1.772 9.875 -12.425 1.00 90.19 87 SER A C 1
ATOM 673 O O . SER A 1 87 ? 1.225 10.442 -11.492 1.00 90.19 87 SER A O 1
ATOM 675 N N . GLN A 1 88 ? 1.121 9.032 -13.231 1.00 93.50 88 GLN A N 1
ATOM 676 C CA . GLN A 1 88 ? -0.266 8.636 -12.992 1.00 93.50 88 GLN A CA 1
ATOM 677 C C . GLN A 1 88 ? -0.339 7.588 -11.876 1.00 93.50 88 GLN A C 1
ATOM 679 O O . GLN A 1 88 ? -1.214 7.652 -11.019 1.00 93.50 88 GLN A O 1
ATOM 684 N N . ALA A 1 89 ? 0.607 6.647 -11.863 1.00 95.69 89 ALA A N 1
ATOM 685 C CA . ALA A 1 89 ? 0.671 5.597 -10.853 1.00 95.69 89 ALA A CA 1
ATOM 686 C C . ALA A 1 89 ? 1.018 6.125 -9.452 1.00 95.69 89 ALA A C 1
ATOM 688 O O . ALA A 1 89 ? 0.534 5.577 -8.471 1.00 95.69 89 ALA A O 1
ATOM 689 N N . GLU A 1 90 ? 1.813 7.193 -9.345 1.00 96.31 90 GLU A N 1
ATOM 690 C CA . GLU A 1 90 ? 2.147 7.851 -8.076 1.00 96.31 90 GLU A CA 1
ATOM 691 C C . GLU A 1 90 ? 0.886 8.345 -7.352 1.00 96.31 90 GLU A C 1
ATOM 693 O O . GLU A 1 90 ? 0.770 8.162 -6.145 1.00 96.31 90 GLU A O 1
ATOM 698 N N . THR A 1 91 ? -0.098 8.894 -8.072 1.00 96.81 91 THR A N 1
ATOM 699 C CA . THR A 1 91 ? -1.378 9.299 -7.467 1.00 96.81 91 THR A CA 1
ATOM 700 C C . THR A 1 91 ? -2.148 8.102 -6.910 1.00 96.81 91 THR A C 1
ATOM 702 O O . THR A 1 91 ? -2.605 8.154 -5.770 1.00 96.81 91 THR A O 1
ATOM 705 N N . LEU A 1 92 ? -2.239 7.009 -7.673 1.00 98.00 92 LEU A N 1
ATOM 706 C CA . LEU A 1 92 ? -2.922 5.788 -7.227 1.00 98.00 92 LEU A CA 1
ATOM 707 C C . LEU A 1 92 ? -2.198 5.128 -6.050 1.00 98.00 92 LEU A C 1
ATOM 709 O O . LEU A 1 92 ? -2.839 4.621 -5.137 1.00 98.00 92 LEU A O 1
ATOM 713 N N . TRP A 1 93 ? -0.865 5.174 -6.042 1.00 98.12 93 TRP A N 1
ATOM 714 C CA . TRP A 1 93 ? -0.048 4.684 -4.937 1.00 98.12 93 TRP A CA 1
ATOM 715 C C . TRP A 1 93 ? -0.338 5.441 -3.642 1.00 98.12 93 TRP A C 1
ATOM 717 O O . TRP A 1 93 ? -0.561 4.823 -2.604 1.00 98.12 93 TRP A O 1
ATOM 727 N N . VAL A 1 94 ? -0.389 6.774 -3.712 1.00 98.25 94 VAL A N 1
ATOM 728 C CA . VAL A 1 94 ? -0.730 7.629 -2.568 1.00 98.25 94 VAL A CA 1
ATOM 729 C C . VAL A 1 94 ? -2.125 7.305 -2.034 1.0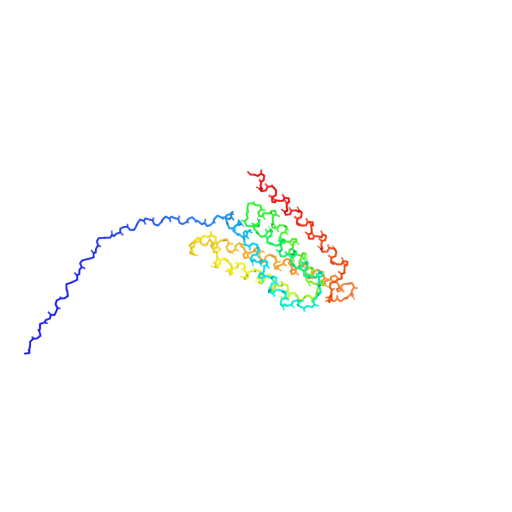0 98.25 94 VAL A C 1
ATOM 731 O O . VAL A 1 94 ? -2.284 7.127 -0.828 1.00 98.25 94 VAL A O 1
ATOM 734 N N . GLN A 1 95 ? -3.119 7.186 -2.917 1.00 98.25 95 GLN A N 1
ATOM 735 C CA . GLN A 1 95 ? -4.496 6.859 -2.536 1.00 98.25 95 GLN A CA 1
ATOM 736 C C . GLN A 1 95 ? -4.601 5.474 -1.892 1.00 98.25 95 GLN A C 1
ATOM 738 O O . GLN A 1 95 ? -5.202 5.342 -0.829 1.00 98.25 95 GLN A O 1
ATOM 743 N N . ALA A 1 96 ? -3.978 4.457 -2.495 1.00 98.50 96 ALA A N 1
ATOM 744 C CA . ALA A 1 96 ? -3.971 3.098 -1.964 1.00 98.50 96 ALA A CA 1
ATOM 745 C C . ALA A 1 96 ? -3.296 3.038 -0.589 1.00 98.50 96 ALA A C 1
ATOM 747 O O . ALA A 1 96 ? -3.821 2.419 0.333 1.00 98.50 96 ALA A O 1
ATOM 748 N N . ALA A 1 97 ? -2.155 3.715 -0.429 1.00 98.56 97 ALA A N 1
ATOM 749 C CA . ALA A 1 97 ? -1.439 3.760 0.837 1.00 98.56 97 ALA A CA 1
ATOM 750 C C . ALA A 1 97 ? -2.245 4.479 1.927 1.00 98.56 97 ALA A C 1
ATOM 752 O O . ALA A 1 97 ? -2.328 3.982 3.047 1.00 98.56 97 ALA A O 1
ATOM 753 N N . GLN A 1 98 ? -2.877 5.612 1.604 1.00 98.62 98 GLN A N 1
ATOM 754 C CA . GLN A 1 98 ? -3.734 6.330 2.546 1.00 98.62 98 GLN A CA 1
ATOM 755 C C . GLN A 1 98 ? -4.934 5.480 2.971 1.00 98.62 98 GLN A C 1
ATOM 757 O O . GLN A 1 98 ? -5.186 5.344 4.167 1.00 98.62 98 GLN A O 1
ATOM 762 N N . LEU A 1 99 ? -5.611 4.840 2.015 1.00 98.56 99 LEU A N 1
ATOM 763 C CA . LEU A 1 99 ? -6.734 3.949 2.295 1.00 98.56 99 LEU A CA 1
ATOM 764 C C . LEU A 1 99 ? -6.316 2.760 3.175 1.00 98.56 99 LEU A C 1
ATOM 766 O O . LEU A 1 99 ? -7.020 2.429 4.126 1.00 98.56 99 LEU A O 1
ATOM 770 N N . PHE A 1 100 ? -5.152 2.163 2.914 1.00 97.88 100 PHE A N 1
ATOM 771 C CA . PHE A 1 100 ? -4.601 1.099 3.754 1.00 97.88 100 PHE A CA 1
ATOM 772 C C . PHE A 1 100 ? -4.308 1.575 5.180 1.00 97.88 100 PHE A C 1
ATOM 774 O O . PHE A 1 100 ? -4.603 0.874 6.144 1.00 97.88 100 PHE A O 1
ATOM 781 N N . GLY A 1 101 ? -3.777 2.789 5.334 1.00 97.81 101 GLY A N 1
ATOM 782 C CA . GLY A 1 101 ? -3.594 3.417 6.640 1.00 97.81 101 GLY A CA 1
ATOM 783 C C . GLY A 1 101 ? -4.905 3.587 7.406 1.00 97.81 101 GLY A C 1
ATOM 784 O O . GLY A 1 101 ? -4.983 3.261 8.592 1.00 97.81 101 GLY A O 1
ATOM 785 N N . SER A 1 102 ? -5.954 4.044 6.719 1.00 97.56 102 SER A N 1
ATOM 786 C CA . SER A 1 102 ? -7.296 4.150 7.293 1.00 97.56 102 SER A CA 1
ATOM 787 C C . SER A 1 102 ? -7.855 2.779 7.680 1.00 97.56 102 SER A C 1
ATOM 789 O O . SER A 1 102 ? -8.347 2.619 8.793 1.00 97.56 102 SER A O 1
ATOM 791 N N . PHE A 1 103 ? -7.713 1.771 6.818 1.00 96.12 103 PHE A N 1
ATOM 792 C CA . PHE A 1 103 ? -8.068 0.382 7.120 1.00 96.12 103 PHE A CA 1
ATOM 793 C C . PHE A 1 103 ? -7.342 -0.145 8.362 1.00 96.12 103 PHE A C 1
ATOM 795 O O . PHE A 1 103 ? -7.968 -0.722 9.251 1.00 96.12 103 PHE A O 1
ATOM 802 N N . ALA A 1 104 ? -6.038 0.107 8.466 1.00 94.44 104 ALA A N 1
ATOM 803 C CA . ALA A 1 104 ? -5.239 -0.304 9.606 1.00 94.44 104 ALA A CA 1
ATOM 804 C C . ALA A 1 104 ? -5.708 0.342 10.920 1.00 94.44 104 ALA A C 1
ATOM 806 O O . ALA A 1 104 ? -5.805 -0.340 11.939 1.00 94.44 104 ALA A O 1
ATOM 807 N N . ALA A 1 105 ? -6.073 1.628 10.897 1.00 94.56 105 ALA A N 1
ATOM 808 C CA . ALA A 1 105 ? -6.670 2.289 12.057 1.00 94.56 105 ALA A CA 1
ATOM 809 C C . ALA A 1 105 ? -8.024 1.669 12.435 1.00 94.56 105 ALA A C 1
ATOM 811 O O . ALA A 1 105 ? -8.286 1.446 13.613 1.00 94.56 105 ALA A O 1
ATOM 812 N N . GLN A 1 106 ? -8.868 1.354 11.447 1.00 92.88 106 GLN A N 1
ATOM 813 C CA . GLN A 1 106 ? -10.195 0.766 11.673 1.00 92.88 106 GLN A CA 1
ATOM 814 C C . GLN A 1 106 ? -10.135 -0.651 12.263 1.00 92.88 106 GLN A C 1
ATOM 816 O O . GLN A 1 106 ? -11.033 -1.040 13.002 1.00 92.88 106 GLN A O 1
ATOM 821 N N . ARG A 1 107 ? -9.073 -1.417 11.990 1.00 90.56 107 ARG A N 1
ATOM 822 C CA . ARG A 1 107 ? -8.826 -2.730 12.619 1.00 90.56 107 ARG A CA 1
ATOM 823 C C . ARG A 1 107 ? -7.959 -2.662 13.884 1.00 90.56 107 ARG A C 1
ATOM 825 O O . ARG A 1 107 ? -7.465 -3.691 14.339 1.00 90.56 107 ARG A O 1
ATOM 832 N N . GLY A 1 108 ? -7.769 -1.461 14.432 1.00 89.81 108 GLY A N 1
ATOM 833 C CA . GLY A 1 108 ? -7.140 -1.233 15.731 1.00 89.81 108 GLY A CA 1
ATOM 834 C C . GLY A 1 108 ? -5.620 -1.324 15.768 1.00 89.81 108 GLY A C 1
ATOM 835 O O . GLY A 1 108 ? -5.055 -1.463 16.852 1.00 89.81 108 GLY A O 1
ATOM 836 N N . LEU A 1 109 ? -4.937 -1.225 14.625 1.00 91.44 109 LEU A N 1
ATOM 837 C CA . LEU A 1 109 ? -3.479 -1.176 14.626 1.00 91.44 109 LEU A CA 1
ATOM 838 C C . LEU A 1 109 ? -2.951 0.147 15.174 1.00 91.44 109 LEU A C 1
ATOM 840 O O . LEU A 1 109 ? -3.459 1.229 14.867 1.00 91.44 109 LEU A O 1
ATOM 844 N N . ALA A 1 110 ? -1.839 0.075 15.897 1.00 92.69 110 ALA A N 1
ATOM 845 C CA . ALA A 1 110 ? -1.006 1.229 16.179 1.00 92.69 110 ALA A CA 1
ATOM 846 C C . ALA A 1 110 ? -0.284 1.704 14.906 1.00 92.69 110 ALA A C 1
ATOM 848 O O . ALA A 1 110 ? 0.068 0.914 14.032 1.00 92.69 110 ALA A O 1
ATOM 849 N N . ALA A 1 111 ? 0.043 2.999 14.836 1.00 92.81 111 ALA A N 1
ATOM 850 C CA . ALA A 1 111 ? 0.770 3.570 13.695 1.00 92.81 111 ALA A CA 1
ATOM 851 C C . ALA A 1 111 ? 2.104 2.845 13.415 1.00 92.81 111 ALA A C 1
ATOM 853 O O . ALA A 1 111 ? 2.495 2.673 12.263 1.00 92.81 111 ALA A O 1
ATOM 854 N N . GLY A 1 112 ? 2.787 2.380 14.468 1.00 94.38 112 GLY A N 1
ATOM 855 C CA . GLY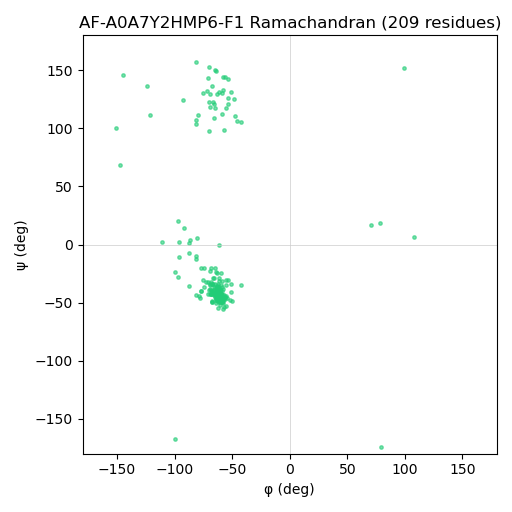 A 1 112 ? 4.015 1.594 14.343 1.00 94.38 112 GLY A CA 1
ATOM 856 C C . GLY A 1 112 ? 3.814 0.258 13.621 1.00 94.38 112 GLY A C 1
ATOM 857 O O . GLY A 1 112 ? 4.676 -0.128 12.837 1.00 94.38 112 GLY A O 1
ATOM 858 N N . GLU A 1 113 ? 2.673 -0.404 13.825 1.00 93.38 113 GLU A N 1
ATOM 859 C CA . GLU A 1 113 ? 2.339 -1.668 13.155 1.00 93.38 113 GLU A CA 1
ATOM 860 C C . GLU A 1 113 ? 2.063 -1.436 11.663 1.00 93.38 113 GLU A C 1
ATOM 862 O O . GLU A 1 113 ? 2.568 -2.178 10.827 1.00 93.38 113 GLU A O 1
ATOM 867 N N . VAL A 1 114 ? 1.382 -0.338 11.307 1.00 94.12 114 VAL A N 1
ATOM 868 C CA . VAL A 1 114 ? 1.178 0.054 9.896 1.00 94.12 114 VAL A CA 1
ATOM 869 C C . VAL A 1 114 ? 2.511 0.262 9.181 1.00 94.12 114 VAL A C 1
ATOM 871 O O . VAL A 1 114 ? 2.713 -0.195 8.056 1.00 94.12 114 VAL A O 1
ATOM 874 N N . ILE A 1 115 ? 3.452 0.949 9.837 1.00 95.38 115 ILE A N 1
ATOM 875 C CA . ILE A 1 115 ? 4.798 1.158 9.294 1.00 95.38 115 ILE A CA 1
ATOM 876 C C . ILE A 1 115 ? 5.500 -0.187 9.103 1.00 95.38 115 ILE A C 1
ATOM 878 O O . ILE A 1 115 ? 6.157 -0.389 8.079 1.00 95.38 115 ILE A O 1
ATOM 882 N N . GLU A 1 116 ? 5.378 -1.094 10.071 1.00 93.88 116 GLU A N 1
ATOM 883 C CA . GLU A 1 116 ? 6.012 -2.406 10.024 1.00 93.88 116 GLU A CA 1
ATOM 884 C C . GLU A 1 116 ? 5.512 -3.249 8.845 1.00 93.88 116 GLU A C 1
ATOM 886 O O . GLU A 1 116 ? 6.330 -3.845 8.150 1.00 93.88 116 GLU A O 1
ATOM 891 N N . GLU A 1 117 ? 4.218 -3.224 8.527 1.00 92.69 117 GLU A N 1
ATOM 892 C CA . GLU A 1 117 ? 3.657 -3.951 7.377 1.00 92.69 117 GLU A CA 1
ATOM 893 C C . GLU A 1 117 ? 4.225 -3.479 6.028 1.00 92.69 117 GLU A C 1
ATOM 895 O O . GLU A 1 117 ? 4.506 -4.295 5.141 1.00 92.69 117 GLU A O 1
ATOM 900 N N . PHE A 1 118 ? 4.505 -2.179 5.887 1.00 94.06 118 PHE A N 1
ATOM 901 C CA . PHE A 1 118 ? 5.258 -1.657 4.740 1.00 94.06 118 PHE A CA 1
ATOM 902 C C . PHE A 1 118 ? 6.732 -2.076 4.762 1.00 94.06 118 PHE A C 1
ATOM 904 O O . PHE A 1 118 ? 7.326 -2.286 3.698 1.00 94.06 118 PHE A O 1
ATOM 911 N N . GLN A 1 119 ? 7.353 -2.199 5.940 1.00 93.38 119 GLN A N 1
ATOM 912 C CA . GLN A 1 119 ? 8.725 -2.710 6.024 1.00 93.38 119 GLN A CA 1
ATOM 913 C C . GLN A 1 119 ? 8.801 -4.199 5.678 1.00 93.38 119 GLN A C 1
ATOM 915 O O . GLN A 1 119 ? 9.756 -4.591 5.011 1.00 93.38 119 GLN A O 1
ATOM 920 N N . LEU A 1 120 ? 7.789 -5.000 6.025 1.00 91.50 120 LEU A N 1
ATOM 921 C CA . LEU A 1 120 ? 7.675 -6.397 5.592 1.00 91.50 120 LEU A CA 1
ATOM 922 C C . LEU A 1 120 ? 7.588 -6.499 4.066 1.00 91.50 120 LEU A C 1
ATOM 924 O O . LEU A 1 120 ? 8.279 -7.319 3.455 1.00 91.50 120 LEU A O 1
ATOM 928 N N . LEU A 1 121 ? 6.804 -5.623 3.428 1.00 90.81 121 LEU A N 1
ATOM 929 C CA . LEU A 1 121 ? 6.751 -5.535 1.968 1.00 90.81 121 LEU A CA 1
ATOM 930 C C . LEU A 1 121 ? 8.124 -5.169 1.378 1.00 90.81 121 LEU A C 1
ATOM 932 O O . LEU A 1 121 ? 8.602 -5.836 0.457 1.00 90.81 121 LEU A O 1
ATOM 936 N N . ARG A 1 122 ? 8.801 -4.152 1.933 1.00 92.69 122 ARG A N 1
ATOM 937 C CA . ARG A 1 122 ? 10.152 -3.753 1.498 1.00 92.69 122 ARG A CA 1
ATOM 938 C C . ARG A 1 122 ? 11.141 -4.903 1.615 1.00 92.69 122 ARG A C 1
ATOM 940 O O . ARG A 1 122 ? 11.874 -5.188 0.667 1.00 92.69 122 ARG A O 1
ATOM 947 N N . GLU A 1 123 ? 11.178 -5.544 2.775 1.00 92.12 123 GLU A N 1
ATOM 948 C CA . GLU A 1 123 ? 12.058 -6.667 3.055 1.00 92.12 123 GLU A CA 1
ATOM 949 C C . GLU A 1 123 ? 11.795 -7.814 2.080 1.00 92.12 123 GLU A C 1
ATOM 951 O O . GLU A 1 123 ? 12.741 -8.351 1.501 1.00 92.12 123 GLU A O 1
ATOM 956 N N . SER A 1 124 ? 10.526 -8.141 1.833 1.00 90.25 124 SER A N 1
ATOM 957 C CA . SER A 1 124 ? 10.122 -9.183 0.890 1.00 90.25 124 SER A CA 1
ATOM 958 C C . SER A 1 124 ? 10.639 -8.902 -0.519 1.00 90.25 124 SER A C 1
ATOM 960 O O . SER A 1 124 ? 11.273 -9.774 -1.123 1.00 90.25 124 SER A O 1
ATOM 962 N N . ILE A 1 125 ? 10.466 -7.671 -1.012 1.00 89.12 125 ILE A N 1
ATOM 963 C CA . ILE A 1 125 ? 10.945 -7.270 -2.340 1.00 89.12 125 ILE A CA 1
ATOM 964 C C . ILE A 1 125 ? 12.474 -7.303 -2.407 1.00 89.12 125 ILE A C 1
ATOM 966 O O . ILE A 1 125 ? 13.028 -7.848 -3.360 1.00 89.12 125 ILE A O 1
ATOM 970 N N . ILE A 1 126 ? 13.176 -6.775 -1.399 1.00 87.88 126 ILE A N 1
ATOM 971 C CA . ILE A 1 126 ? 14.647 -6.786 -1.357 1.00 87.88 126 ILE A CA 1
ATOM 972 C C . ILE A 1 126 ? 15.175 -8.223 -1.318 1.00 87.88 126 ILE A C 1
ATOM 974 O O . ILE A 1 126 ? 16.065 -8.578 -2.085 1.00 87.88 126 ILE A O 1
ATOM 978 N N . ARG A 1 127 ? 14.621 -9.093 -0.471 1.00 88.12 127 ARG A N 1
ATOM 979 C CA . ARG A 1 127 ? 15.056 -10.496 -0.406 1.00 88.12 127 ARG A CA 1
ATOM 980 C C . ARG A 1 127 ? 14.875 -11.199 -1.745 1.00 88.12 127 ARG A C 1
ATOM 982 O O . ARG A 1 127 ? 15.773 -11.917 -2.180 1.00 88.12 127 ARG A O 1
ATOM 989 N N . LEU A 1 128 ? 13.746 -10.971 -2.408 1.00 87.81 128 LEU A N 1
ATOM 990 C CA . LEU A 1 128 ? 13.450 -11.566 -3.706 1.00 87.81 128 LEU A CA 1
ATOM 991 C C . LEU A 1 128 ? 14.368 -11.035 -4.807 1.00 87.81 128 LEU A C 1
ATOM 993 O O . LEU A 1 128 ? 14.880 -11.799 -5.619 1.00 87.81 128 LEU A O 1
ATOM 997 N N . LEU A 1 129 ? 14.650 -9.738 -4.778 1.00 84.38 129 LEU A N 1
ATOM 998 C CA . LEU A 1 129 ? 15.559 -9.068 -5.696 1.00 84.38 129 LEU A CA 1
ATOM 999 C C . LEU A 1 129 ? 16.997 -9.619 -5.602 1.00 84.38 129 LEU A C 1
ATOM 1001 O O . LEU A 1 129 ? 17.713 -9.637 -6.600 1.00 84.38 129 LEU A O 1
ATOM 1005 N N . TRP A 1 130 ? 17.411 -10.125 -4.436 1.00 83.38 130 TRP A N 1
ATOM 1006 C CA . TRP A 1 130 ? 18.720 -10.759 -4.241 1.00 83.38 130 TRP A CA 1
ATOM 1007 C C . TRP A 1 130 ? 18.690 -12.253 -4.574 1.00 83.38 130 TRP A C 1
ATOM 1009 O O . TRP A 1 130 ? 19.665 -12.778 -5.108 1.00 83.38 130 TRP A O 1
ATOM 1019 N N . ALA A 1 131 ? 17.584 -12.936 -4.275 1.00 85.69 131 ALA A N 1
ATOM 1020 C CA . ALA A 1 131 ? 17.410 -14.355 -4.574 1.00 85.69 131 ALA A CA 1
ATOM 1021 C C . ALA A 1 131 ? 17.205 -14.626 -6.074 1.00 85.69 131 ALA A C 1
ATOM 1023 O O . ALA A 1 131 ? 17.589 -15.678 -6.579 1.00 85.69 131 ALA A O 1
ATOM 1024 N N . SER A 1 132 ? 16.573 -13.700 -6.794 1.00 85.38 132 SER A N 1
ATOM 1025 C CA . SER A 1 132 ? 16.195 -13.844 -8.202 1.00 85.38 132 SER A CA 1
ATOM 1026 C C . SER A 1 132 ? 16.264 -12.490 -8.916 1.00 85.38 132 SER A C 1
ATOM 1028 O O . SER A 1 132 ? 15.227 -11.929 -9.274 1.00 85.38 132 SER A O 1
ATOM 1030 N N . PRO A 1 133 ? 17.472 -11.925 -9.110 1.00 81.75 133 PRO A N 1
ATOM 1031 C CA . PRO A 1 133 ? 17.629 -10.598 -9.692 1.00 81.75 133 PRO A CA 1
ATOM 1032 C C . PRO A 1 133 ? 17.125 -10.542 -11.145 1.00 81.75 133 PRO A C 1
ATOM 1034 O O . PRO A 1 133 ? 17.276 -11.519 -11.881 1.00 81.75 133 PRO A O 1
ATOM 1037 N N . PRO A 1 134 ? 16.616 -9.381 -11.607 1.00 79.00 134 P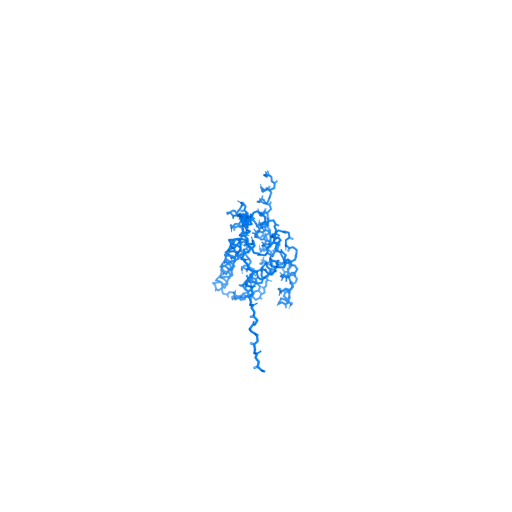RO A N 1
ATOM 1038 C CA . PRO A 1 134 ? 16.163 -9.185 -12.990 1.00 79.00 134 PRO A CA 1
ATOM 1039 C C . PRO A 1 134 ? 17.272 -9.408 -14.025 1.00 79.00 134 PRO A C 1
ATOM 1041 O O . PRO A 1 134 ? 16.993 -9.747 -15.168 1.00 79.00 134 PRO A O 1
ATOM 1044 N N . VAL A 1 135 ? 18.539 -9.242 -13.626 1.00 74.44 135 VAL A N 1
ATOM 1045 C CA . VAL A 1 135 ? 19.710 -9.433 -14.486 1.00 74.44 135 VAL A CA 1
ATOM 1046 C C . VAL A 1 135 ? 20.638 -10.456 -13.847 1.00 74.44 135 VAL A C 1
ATOM 1048 O O . VAL A 1 135 ? 20.955 -10.361 -12.664 1.00 74.44 135 VAL A O 1
ATOM 1051 N N . ALA A 1 136 ? 21.166 -11.377 -14.655 1.00 61.16 136 ALA A N 1
ATOM 1052 C CA . ALA A 1 136 ? 22.027 -12.486 -14.228 1.00 61.16 136 ALA A CA 1
ATOM 1053 C C . ALA A 1 136 ? 23.358 -12.082 -13.552 1.00 61.16 136 ALA A C 1
ATOM 1055 O O . ALA A 1 136 ? 24.157 -12.942 -13.193 1.00 61.16 136 ALA A O 1
ATOM 1056 N N . THR A 1 137 ? 23.661 -10.789 -13.408 1.00 55.31 137 THR A N 1
ATOM 1057 C CA . THR A 1 137 ? 24.900 -10.322 -12.777 1.00 55.31 137 THR A CA 1
ATOM 1058 C C . THR A 1 137 ? 24.574 -9.435 -11.569 1.00 55.31 137 THR A C 1
ATOM 1060 O O . THR A 1 137 ? 24.123 -8.306 -11.766 1.00 55.31 137 THR A O 1
ATOM 1063 N N . PRO A 1 138 ? 24.857 -9.887 -10.331 1.00 53.16 138 PRO A N 1
ATOM 1064 C CA . PRO A 1 138 ? 24.498 -9.186 -9.089 1.00 53.16 138 PRO A CA 1
ATOM 1065 C C . PRO A 1 138 ? 25.013 -7.740 -9.002 1.00 53.16 138 PRO A C 1
ATOM 1067 O O . PRO A 1 138 ? 24.353 -6.871 -8.445 1.00 53.16 138 PRO A O 1
ATOM 1070 N N . ASN A 1 139 ? 26.161 -7.451 -9.626 1.00 53.91 139 ASN A N 1
ATOM 1071 C CA . ASN A 1 139 ? 26.787 -6.122 -9.644 1.00 53.91 139 ASN A CA 1
ATOM 1072 C C . ASN A 1 139 ? 26.182 -5.141 -10.674 1.00 53.91 139 ASN A C 1
ATOM 1074 O O . ASN A 1 139 ? 26.733 -4.063 -10.890 1.00 53.91 139 ASN A O 1
ATOM 1078 N N . ARG A 1 140 ? 25.101 -5.524 -11.370 1.00 57.72 140 ARG A N 1
ATOM 1079 C CA . ARG A 1 140 ? 24.480 -4.740 -12.459 1.00 57.72 140 ARG A CA 1
ATOM 1080 C C . ARG A 1 140 ? 23.106 -4.177 -12.118 1.00 57.72 140 ARG A C 1
ATOM 1082 O O . ARG A 1 140 ? 22.492 -3.522 -12.959 1.00 57.72 140 ARG A O 1
ATOM 1089 N N . MET A 1 141 ? 22.623 -4.401 -10.900 1.00 64.12 141 MET A N 1
ATOM 1090 C CA . MET A 1 141 ? 21.419 -3.735 -10.431 1.00 64.12 141 MET A CA 1
ATOM 1091 C C . MET A 1 141 ? 21.704 -2.240 -10.352 1.00 64.12 141 MET A C 1
ATOM 1093 O O . MET A 1 141 ? 22.601 -1.802 -9.631 1.00 64.12 141 MET A O 1
ATOM 1097 N N . ALA A 1 142 ? 20.983 -1.444 -11.137 1.00 66.88 142 ALA A N 1
ATOM 1098 C CA . ALA A 1 142 ? 21.156 -0.007 -11.080 1.00 66.88 142 ALA A CA 1
ATOM 1099 C C . ALA A 1 142 ? 20.690 0.455 -9.693 1.00 66.88 142 ALA A C 1
ATOM 1101 O O . ALA A 1 142 ? 19.493 0.46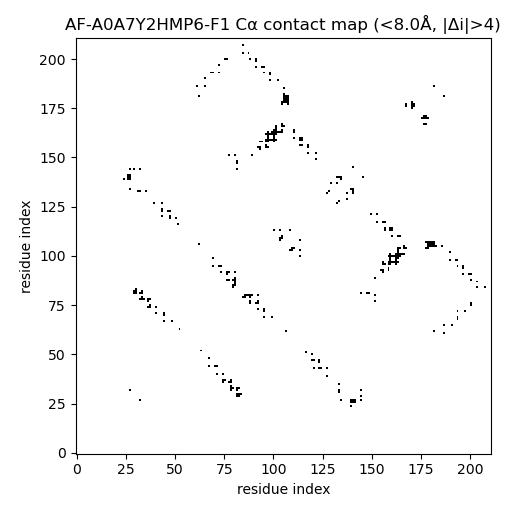3 -9.419 1.00 66.88 142 ALA A O 1
ATOM 1102 N N . LEU A 1 143 ? 21.629 0.867 -8.830 1.00 78.38 143 LEU A N 1
ATOM 1103 C CA . LEU A 1 143 ? 21.367 1.496 -7.525 1.00 78.38 143 LEU A CA 1
ATOM 1104 C C . LEU A 1 143 ? 20.226 2.524 -7.613 1.00 78.38 143 LEU A C 1
ATOM 1106 O O . LEU A 1 143 ? 19.408 2.640 -6.710 1.00 78.38 143 LEU A O 1
ATOM 1110 N N . ARG A 1 144 ? 20.130 3.221 -8.752 1.00 82.69 144 ARG A N 1
ATOM 1111 C CA . ARG A 1 144 ? 19.035 4.128 -9.099 1.00 82.69 144 ARG A CA 1
ATOM 1112 C C . ARG A 1 144 ? 17.640 3.505 -8.956 1.00 82.69 144 ARG A C 1
ATOM 1114 O O . ARG A 1 144 ? 16.776 4.164 -8.392 1.00 82.69 144 ARG A O 1
ATOM 1121 N N . GLU A 1 145 ? 17.403 2.299 -9.466 1.00 81.94 145 GLU A N 1
ATOM 1122 C CA . GLU A 1 145 ? 16.078 1.664 -9.415 1.00 81.94 145 GLU A CA 1
ATOM 1123 C C . GLU A 1 145 ? 15.747 1.158 -8.007 1.00 81.94 145 GLU A C 1
ATOM 1125 O O . GLU A 1 145 ? 14.626 1.340 -7.543 1.00 81.94 145 GLU A O 1
ATOM 1130 N N . VAL A 1 146 ? 16.742 0.650 -7.272 1.00 83.00 146 VAL A N 1
ATOM 1131 C CA . VAL A 1 146 ? 16.578 0.295 -5.850 1.00 83.00 146 VAL A CA 1
ATOM 1132 C C . VAL A 1 146 ? 16.230 1.530 -5.016 1.00 83.00 146 VAL A C 1
ATOM 1134 O O . VAL A 1 146 ? 15.311 1.504 -4.204 1.00 83.00 146 VAL A O 1
ATOM 1137 N N . LEU A 1 147 ? 16.926 2.648 -5.237 1.00 87.94 147 LEU A N 1
ATOM 1138 C CA . LEU A 1 147 ? 16.621 3.915 -4.569 1.00 87.94 147 LEU A CA 1
ATOM 1139 C C . LEU A 1 147 ? 15.242 4.461 -4.958 1.00 87.94 147 LEU A C 1
ATOM 1141 O O . LEU A 1 147 ? 14.585 5.081 -4.127 1.00 87.94 147 LEU A O 1
ATOM 1145 N N . ARG A 1 148 ? 14.789 4.247 -6.198 1.00 88.81 148 ARG A N 1
ATOM 1146 C CA . ARG A 1 148 ? 13.436 4.627 -6.629 1.00 88.81 148 ARG A CA 1
ATOM 1147 C C . ARG A 1 148 ? 12.372 3.798 -5.929 1.00 88.81 148 ARG A C 1
ATOM 1149 O O . ARG A 1 148 ? 11.467 4.390 -5.359 1.00 88.81 148 ARG A O 1
ATOM 1156 N N . LEU A 1 149 ? 12.523 2.475 -5.911 1.00 90.19 149 LEU A N 1
ATOM 1157 C CA . LEU A 1 149 ? 11.629 1.587 -5.172 1.00 90.19 149 LEU A CA 1
ATOM 1158 C C . LEU A 1 149 ? 11.548 1.997 -3.696 1.00 90.19 149 LEU A C 1
ATOM 1160 O O . LEU A 1 149 ? 10.453 2.135 -3.165 1.00 90.19 149 LEU A O 1
ATOM 1164 N N . ASN A 1 150 ? 12.695 2.270 -3.061 1.00 92.50 150 ASN A N 1
ATOM 1165 C CA . ASN A 1 150 ? 12.721 2.753 -1.681 1.00 92.50 150 ASN A CA 1
ATOM 1166 C C . ASN A 1 150 ? 11.901 4.034 -1.506 1.00 92.50 150 ASN A C 1
ATOM 1168 O O . ASN A 1 150 ? 11.070 4.077 -0.610 1.00 92.50 150 ASN A O 1
ATOM 1172 N N . ARG A 1 151 ? 12.057 5.034 -2.385 1.00 95.06 151 ARG A N 1
ATOM 1173 C CA . ARG A 1 151 ? 11.265 6.274 -2.303 1.00 95.06 151 ARG A CA 1
ATOM 1174 C C . ARG A 1 151 ? 9.768 6.044 -2.474 1.00 95.06 151 ARG A C 1
ATOM 1176 O O . ARG A 1 151 ? 8.988 6.721 -1.815 1.00 95.06 151 ARG A O 1
ATOM 1183 N N . VAL A 1 152 ? 9.369 5.127 -3.355 1.00 95.81 152 VAL A N 1
ATOM 1184 C CA . VAL A 1 152 ? 7.952 4.781 -3.531 1.00 95.81 152 VAL A CA 1
ATOM 1185 C C . VAL A 1 152 ? 7.415 4.174 -2.236 1.00 95.81 152 VAL A C 1
ATOM 1187 O O . VAL A 1 152 ? 6.417 4.654 -1.708 1.00 95.81 152 VAL A O 1
ATOM 1190 N N . ILE A 1 153 ? 8.124 3.207 -1.651 1.00 96.19 153 ILE A N 1
ATOM 1191 C CA . ILE A 1 153 ? 7.725 2.601 -0.374 1.00 96.19 153 ILE A CA 1
ATOM 1192 C C . ILE A 1 153 ? 7.705 3.643 0.756 1.00 96.19 153 ILE A C 1
ATOM 1194 O O . ILE A 1 153 ? 6.742 3.687 1.513 1.00 96.19 153 ILE A O 1
ATOM 1198 N N . ASP A 1 154 ? 8.708 4.520 0.848 1.00 97.69 154 ASP A N 1
ATOM 1199 C CA . ASP A 1 154 ? 8.768 5.598 1.849 1.00 97.69 154 ASP A CA 1
ATOM 1200 C C . ASP A 1 154 ? 7.578 6.568 1.717 1.00 97.69 154 ASP A C 1
ATOM 1202 O O . ASP A 1 154 ? 6.998 7.005 2.715 1.00 97.69 154 ASP A O 1
ATOM 1206 N N . SER A 1 155 ? 7.177 6.879 0.481 1.00 97.81 155 SER A N 1
ATOM 1207 C CA . SER A 1 155 ? 5.956 7.639 0.208 1.00 97.81 155 SER A CA 1
ATOM 1208 C C . SER A 1 155 ? 4.709 6.872 0.658 1.00 97.81 155 SER A C 1
ATOM 1210 O O . SER A 1 155 ? 3.840 7.464 1.294 1.00 97.81 155 SER A O 1
ATOM 1212 N N . GLY A 1 156 ? 4.655 5.556 0.432 1.00 98.00 156 GLY A N 1
ATOM 1213 C CA . GLY A 1 156 ? 3.570 4.701 0.921 1.00 98.00 156 GLY A CA 1
ATOM 1214 C C . GLY A 1 156 ? 3.441 4.751 2.444 1.00 98.00 156 GLY A C 1
ATOM 1215 O O . GLY A 1 156 ? 2.376 5.069 2.960 1.00 98.00 156 GLY A O 1
ATOM 1216 N N . VAL A 1 157 ? 4.550 4.573 3.167 1.00 98.25 157 VAL A N 1
ATOM 1217 C CA . VAL A 1 157 ? 4.601 4.693 4.637 1.00 98.25 157 VAL A CA 1
ATOM 1218 C C . VAL A 1 157 ? 4.080 6.052 5.110 1.00 98.25 157 VAL A C 1
ATOM 1220 O O . VAL A 1 157 ? 3.304 6.134 6.065 1.00 98.25 157 VAL A O 1
ATOM 1223 N N . THR A 1 158 ? 4.494 7.125 4.433 1.00 98.50 158 THR A N 1
ATOM 1224 C CA . THR A 1 158 ? 4.080 8.494 4.764 1.00 98.50 158 THR A CA 1
ATOM 1225 C C . THR A 1 158 ? 2.569 8.656 4.620 1.00 98.50 158 THR A C 1
ATOM 1227 O O . THR A 1 158 ? 1.909 9.124 5.544 1.00 98.50 158 THR A O 1
ATOM 1230 N N . HIS A 1 159 ? 2.000 8.236 3.490 1.00 98.50 159 HIS A N 1
ATOM 1231 C CA . HIS A 1 159 ? 0.572 8.412 3.227 1.00 98.50 159 HIS A CA 1
ATOM 1232 C C . HIS A 1 159 ? -0.313 7.439 4.003 1.00 98.50 159 HIS A C 1
ATOM 1234 O O . HIS A 1 159 ? -1.395 7.833 4.430 1.00 98.50 159 HIS A O 1
ATOM 1240 N N . ALA A 1 160 ? 0.163 6.231 4.294 1.00 98.56 160 ALA A N 1
ATOM 1241 C CA . ALA A 1 160 ? -0.512 5.336 5.227 1.00 98.56 160 ALA A CA 1
ATOM 1242 C C . ALA A 1 160 ? -0.563 5.929 6.637 1.00 98.56 160 ALA A C 1
ATOM 1244 O O . ALA A 1 160 ? -1.598 5.887 7.291 1.00 98.56 160 ALA A O 1
ATOM 1245 N N . SER A 1 161 ? 0.514 6.577 7.082 1.00 98.31 161 SER A N 1
ATOM 1246 C CA . SER A 1 161 ? 0.518 7.280 8.368 1.00 98.31 161 SER A CA 1
ATOM 1247 C C . SER A 1 161 ? -0.485 8.443 8.387 1.00 98.31 161 SER A C 1
ATOM 1249 O O . SER A 1 161 ? -1.140 8.662 9.405 1.00 98.31 161 SER A O 1
ATOM 1251 N N . VAL A 1 162 ? -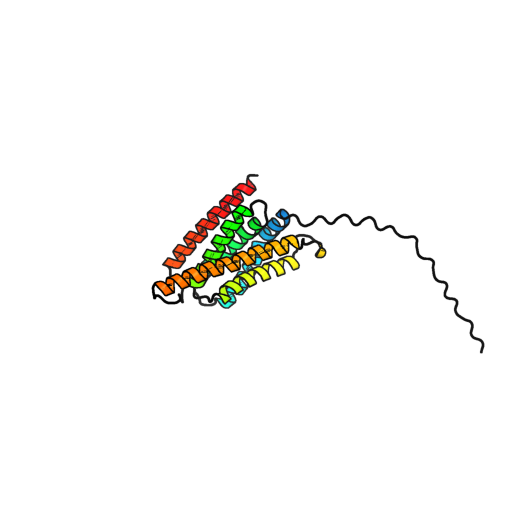0.653 9.158 7.264 1.00 98.31 162 VAL A N 1
ATOM 1252 C CA . VAL A 1 162 ? -1.695 10.193 7.106 1.00 98.31 162 VAL A CA 1
ATOM 1253 C C . VAL A 1 162 ? -3.088 9.579 7.222 1.00 98.31 162 VAL A C 1
ATOM 1255 O O . VAL A 1 162 ? -3.845 9.986 8.095 1.00 98.31 162 VAL A O 1
ATOM 1258 N N . GLY A 1 163 ? -3.407 8.558 6.422 1.00 97.88 163 GLY A N 1
ATOM 1259 C CA . GLY A 1 163 ? -4.734 7.933 6.444 1.00 97.88 163 GLY A CA 1
ATOM 1260 C C . GLY A 1 163 ? -5.080 7.281 7.782 1.00 97.88 163 GLY A C 1
ATOM 1261 O O . GLY A 1 163 ? -6.233 7.325 8.211 1.00 97.88 163 GLY A O 1
ATOM 1262 N N . HIS A 1 164 ? -4.079 6.728 8.470 1.00 97.75 164 HIS A N 1
ATOM 1263 C CA . HIS A 1 164 ? -4.212 6.213 9.832 1.00 97.75 164 HIS A CA 1
ATOM 1264 C C . HIS A 1 164 ? -4.542 7.333 10.826 1.00 97.75 164 HIS A C 1
ATOM 1266 O O . HIS A 1 164 ? -5.520 7.250 11.569 1.00 97.75 164 HIS A O 1
ATOM 1272 N N . THR A 1 165 ? -3.767 8.419 10.788 1.00 96.69 165 THR A N 1
ATOM 1273 C CA . THR A 1 165 ? -3.949 9.570 11.684 1.00 96.69 165 THR A CA 1
ATOM 1274 C C . THR A 1 165 ? -5.281 10.277 11.442 1.00 96.69 165 THR A C 1
ATOM 1276 O O . THR A 1 165 ? -5.919 10.683 12.410 1.00 96.69 165 THR A O 1
ATOM 1279 N N . ASP A 1 166 ? -5.731 10.391 10.190 1.00 96.56 166 ASP A N 1
ATOM 1280 C CA . ASP A 1 166 ? -7.019 10.999 9.838 1.00 96.56 166 ASP A CA 1
ATOM 1281 C C . ASP A 1 166 ? -8.178 10.263 10.525 1.00 96.56 166 ASP A C 1
ATOM 1283 O O . ASP A 1 166 ? -9.032 10.894 11.151 1.00 96.56 166 ASP A O 1
ATOM 1287 N N . VAL A 1 167 ? -8.177 8.924 10.489 1.00 95.56 167 VAL A N 1
ATOM 1288 C CA . VAL A 1 167 ? -9.196 8.108 11.172 1.00 95.56 167 VAL A CA 1
ATOM 1289 C C . VAL A 1 167 ? -9.173 8.354 12.677 1.00 95.56 167 VAL A C 1
ATOM 1291 O O . VAL A 1 167 ? -10.220 8.621 13.268 1.00 95.56 167 VAL A O 1
ATOM 1294 N N . LEU A 1 168 ? -7.993 8.320 13.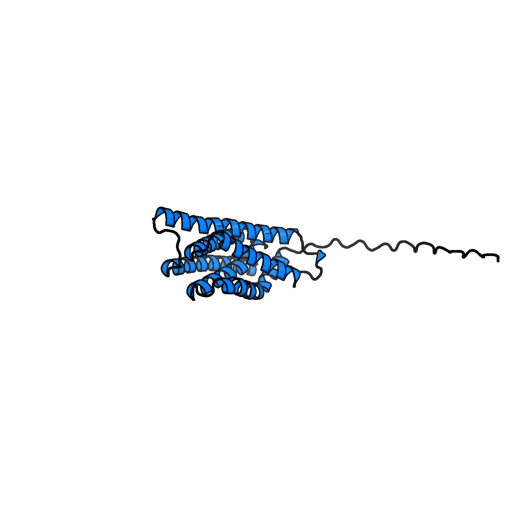303 1.00 93.62 168 LEU A N 1
ATOM 1295 C CA . LEU A 1 168 ? -7.873 8.564 14.743 1.00 93.62 168 LEU A CA 1
ATOM 1296 C C . LEU A 1 168 ? -8.312 9.979 15.133 1.00 93.62 168 LEU A C 1
ATOM 1298 O O . LEU A 1 168 ? -8.958 10.166 16.164 1.00 93.62 168 LEU A O 1
ATOM 1302 N N . PHE A 1 169 ? -7.986 10.975 14.309 1.00 94.38 169 PHE A N 1
ATOM 1303 C CA . PHE A 1 169 ? -8.405 12.355 14.514 1.00 94.38 169 PHE A CA 1
ATOM 1304 C C . PHE A 1 169 ? -9.932 12.481 14.488 1.00 94.38 169 PHE A C 1
ATOM 1306 O O . PHE A 1 169 ? -10.515 13.077 15.399 1.00 94.38 169 PHE A O 1
ATOM 1313 N N . PHE A 1 170 ? -10.595 11.888 13.491 1.00 92.38 170 PHE A N 1
ATOM 1314 C CA . PHE A 1 170 ? -12.056 11.906 13.418 1.00 92.38 170 PHE A CA 1
ATOM 1315 C C . PHE A 1 170 ? -12.704 11.153 14.577 1.00 92.38 170 PHE A C 1
ATOM 1317 O O . PHE A 1 170 ? -13.673 11.651 15.152 1.00 92.38 170 PHE A O 1
ATOM 1324 N N . ALA A 1 171 ? -12.152 10.007 14.967 1.00 90.19 171 ALA A N 1
ATOM 1325 C CA . ALA A 1 171 ? -12.683 9.221 16.072 1.00 90.19 171 ALA A CA 1
ATOM 1326 C C . ALA A 1 171 ? -12.549 9.957 17.422 1.00 90.19 171 ALA A C 1
ATOM 1328 O O . ALA A 1 171 ? -13.484 9.989 18.228 1.00 90.19 171 ALA A O 1
ATOM 1329 N N . LEU A 1 172 ? -11.427 10.659 17.635 1.00 90.12 172 LEU A N 1
ATOM 1330 C CA . LEU A 1 172 ? -11.242 11.551 18.781 1.00 90.12 172 LEU A CA 1
ATOM 1331 C C . LEU A 1 172 ? -12.271 12.690 18.780 1.00 90.12 172 LEU A C 1
ATOM 1333 O O . LEU A 1 172 ? -12.869 12.978 19.816 1.00 90.12 172 LEU A O 1
ATOM 1337 N N . PHE A 1 173 ? -12.494 13.329 17.630 1.00 90.62 173 PHE A N 1
ATOM 1338 C CA . PHE A 1 173 ? -13.430 14.449 17.509 1.00 90.62 173 PHE A CA 1
ATOM 1339 C C . PHE A 1 173 ? -14.892 14.028 17.726 1.00 90.62 173 PHE A C 1
ATOM 1341 O O . PHE A 1 173 ? -15.677 14.785 18.294 1.00 90.62 173 PHE A O 1
ATOM 1348 N N . GLN A 1 174 ? -15.256 12.816 17.306 1.00 90.25 174 GLN A N 1
ATOM 1349 C CA . GLN A 1 174 ? -16.593 12.242 17.492 1.00 90.25 174 GLN A CA 1
ATOM 1350 C C . GLN A 1 174 ? -16.804 11.641 18.891 1.00 90.25 174 GLN A C 1
ATOM 1352 O O . GLN A 1 174 ? -17.931 11.297 19.244 1.00 90.25 174 GLN A O 1
ATOM 1357 N N . GLY A 1 175 ? -15.744 11.521 19.697 1.00 84.31 175 GLY A N 1
ATOM 1358 C CA . GLY A 1 175 ? -15.801 10.924 21.032 1.00 84.31 175 GLY A CA 1
ATOM 1359 C C . GLY A 1 175 ? -16.019 9.407 21.027 1.00 84.31 175 GLY A C 1
ATOM 1360 O O . GLY A 1 175 ? -16.392 8.854 22.059 1.00 84.31 175 GLY A O 1
ATOM 1361 N N . SER A 1 176 ? -15.800 8.735 19.893 1.00 81.38 176 SER A N 1
ATOM 1362 C CA . SER A 1 176 ? -15.972 7.285 19.740 1.00 81.38 176 SER A CA 1
ATOM 1363 C C . SER A 1 176 ? -14.774 6.470 20.244 1.00 81.38 176 SER A C 1
ATOM 1365 O O . SER A 1 176 ? -14.907 5.267 20.447 1.00 81.38 176 SER A O 1
ATOM 1367 N N . GLY A 1 177 ? -13.634 7.119 20.510 1.00 81.00 177 GLY A N 1
ATOM 1368 C CA . GLY A 1 177 ? -12.401 6.445 20.932 1.00 81.00 177 GLY A CA 1
ATOM 1369 C C . GLY A 1 177 ? -11.644 5.815 19.760 1.00 81.00 177 GLY A C 1
ATOM 1370 O O . GLY A 1 177 ? -11.990 6.027 18.606 1.00 81.00 177 GLY A O 1
ATOM 1371 N N . VAL A 1 178 ? -10.566 5.080 20.041 1.00 79.88 178 VAL A N 1
ATOM 1372 C CA . VAL A 1 178 ? -9.799 4.379 18.995 1.00 79.88 178 VAL A CA 1
ATOM 1373 C C . VAL A 1 178 ? -10.586 3.139 18.553 1.00 79.88 178 VAL A C 1
ATOM 1375 O O . VAL A 1 178 ? -11.004 2.382 19.430 1.00 79.88 178 VAL A O 1
ATOM 1378 N N . PRO A 1 179 ? -10.799 2.906 17.243 1.00 80.00 179 PRO A N 1
ATOM 1379 C CA . PRO A 1 179 ? -11.439 1.679 16.777 1.00 80.00 179 PRO A CA 1
ATOM 1380 C C . PRO A 1 179 ? -10.636 0.452 17.217 1.00 80.00 179 PRO A C 1
ATOM 1382 O O . PRO A 1 179 ? -9.428 0.404 17.018 1.00 80.00 179 PRO A O 1
ATOM 1385 N N . GLU A 1 180 ? -11.293 -0.540 17.814 1.00 80.44 180 GLU A N 1
ATOM 1386 C CA . GLU A 1 180 ? -10.636 -1.794 18.225 1.00 80.44 180 GLU A CA 1
ATOM 1387 C C . GLU A 1 180 ? -10.876 -2.931 17.226 1.00 80.44 180 GLU A C 1
ATOM 1389 O O . GLU A 1 180 ? -10.100 -3.881 17.162 1.00 80.44 180 GLU A O 1
ATOM 1394 N N . THR A 1 181 ? -11.960 -2.851 16.449 1.00 83.12 181 THR A N 1
ATOM 1395 C CA . THR A 1 181 ? -12.360 -3.879 15.484 1.00 83.12 181 THR A CA 1
ATOM 1396 C C . THR A 1 181 ? -12.981 -3.246 14.248 1.00 83.12 181 THR A C 1
ATOM 1398 O O . THR A 1 181 ? -13.677 -2.231 14.335 1.00 83.12 181 THR A O 1
ATOM 1401 N N . LEU A 1 182 ? -12.743 -3.878 13.099 1.00 87.69 182 LEU A N 1
ATOM 1402 C CA . LEU A 1 182 ? -13.317 -3.455 11.832 1.00 87.69 182 LEU A CA 1
ATOM 1403 C C . LEU A 1 182 ? -14.824 -3.739 11.820 1.00 87.69 182 LEU A C 1
ATOM 1405 O O . LEU A 1 182 ? -15.245 -4.885 11.965 1.00 87.69 182 LEU A O 1
ATOM 1409 N N . THR A 1 183 ? -15.631 -2.701 11.614 1.00 89.50 183 THR A N 1
ATOM 1410 C CA . THR A 1 183 ? -17.083 -2.839 11.454 1.00 89.50 183 THR A CA 1
ATOM 1411 C C . THR A 1 183 ? -17.448 -3.239 10.024 1.00 89.50 183 THR A C 1
ATOM 1413 O O . THR A 1 183 ? -16.704 -2.955 9.084 1.00 89.50 183 THR A O 1
ATOM 1416 N N . ASP A 1 184 ? -18.620 -3.852 9.833 1.00 90.12 184 ASP A N 1
ATOM 1417 C CA . ASP A 1 184 ? -19.105 -4.233 8.498 1.00 90.12 184 ASP A CA 1
ATOM 1418 C C . ASP A 1 184 ? -19.278 -3.025 7.563 1.00 90.12 184 ASP A C 1
ATOM 1420 O O . ASP A 1 184 ? -18.921 -3.100 6.387 1.00 90.12 184 ASP A O 1
ATOM 1424 N N . ASP A 1 185 ? -19.765 -1.896 8.088 1.00 91.00 185 ASP A N 1
ATOM 1425 C CA . ASP A 1 185 ? -19.927 -0.658 7.316 1.00 91.00 185 ASP A CA 1
ATOM 1426 C C . ASP A 1 185 ? -18.571 -0.110 6.853 1.00 91.00 185 ASP A C 1
ATOM 1428 O O . ASP A 1 185 ? -18.395 0.196 5.671 1.00 91.00 185 ASP A O 1
ATOM 1432 N N . ALA A 1 186 ? -17.586 -0.048 7.759 1.00 91.56 186 ALA A N 1
ATOM 1433 C CA . ALA A 1 186 ? -16.234 0.390 7.423 1.00 91.56 186 ALA A CA 1
ATOM 1434 C C . ALA A 1 186 ? -15.573 -0.570 6.426 1.00 91.56 186 ALA A C 1
ATOM 1436 O O . ALA A 1 186 ? -14.949 -0.129 5.462 1.00 91.56 186 ALA A O 1
ATOM 1437 N N . ARG A 1 187 ? -15.751 -1.885 6.608 1.00 93.31 187 ARG A N 1
ATOM 1438 C CA . ARG A 1 187 ? -15.281 -2.904 5.662 1.00 93.31 187 ARG A CA 1
ATOM 1439 C C . ARG A 1 187 ? -15.872 -2.681 4.273 1.00 93.31 187 ARG A C 1
ATOM 1441 O O . ARG A 1 187 ? -15.126 -2.672 3.297 1.00 93.31 187 ARG A O 1
ATOM 1448 N N . TYR A 1 188 ? -17.186 -2.486 4.171 1.00 94.62 188 TYR A N 1
ATOM 1449 C CA . TYR A 1 188 ? -17.846 -2.244 2.891 1.00 94.62 188 TYR A CA 1
ATOM 1450 C C . TYR A 1 188 ? -17.333 -0.965 2.224 1.00 94.62 188 TYR A C 1
ATOM 1452 O O . TYR A 1 188 ? -17.030 -0.976 1.032 1.00 94.62 188 TYR A O 1
ATOM 1460 N N . GLU A 1 189 ? -17.190 0.123 2.981 1.00 95.94 189 GLU A N 1
ATOM 1461 C CA . GLU A 1 189 ? -16.661 1.384 2.463 1.00 95.94 189 GLU A CA 1
ATOM 1462 C C . GLU A 1 189 ? -15.232 1.227 1.925 1.00 95.94 189 GLU A C 1
ATOM 1464 O O . GLU A 1 189 ? -14.945 1.641 0.799 1.00 95.94 189 GLU A O 1
ATOM 1469 N N . ILE A 1 190 ? -14.355 0.574 2.689 1.00 97.12 190 ILE A N 1
ATOM 1470 C CA . ILE A 1 190 ? -12.968 0.320 2.289 1.00 97.12 190 ILE A CA 1
ATOM 1471 C C . ILE A 1 190 ? -12.923 -0.541 1.025 1.00 97.12 190 ILE A C 1
ATOM 1473 O O . ILE A 1 190 ? -12.212 -0.187 0.086 1.00 97.12 190 ILE A O 1
ATOM 1477 N N . LEU A 1 191 ? -13.725 -1.610 0.950 1.00 96.31 191 LEU A N 1
ATOM 1478 C CA . LEU A 1 191 ? -13.827 -2.456 -0.244 1.00 96.31 191 LEU A CA 1
ATOM 1479 C C . LEU A 1 191 ? -14.257 -1.653 -1.479 1.00 96.31 191 LEU A C 1
ATOM 1481 O O . LEU A 1 191 ? -13.692 -1.822 -2.558 1.00 96.31 191 LEU A O 1
ATOM 1485 N N . GLN A 1 192 ? -15.237 -0.753 -1.346 1.00 97.25 192 GLN A N 1
ATOM 1486 C CA . GLN A 1 192 ? -15.671 0.093 -2.464 1.00 97.25 192 GLN A CA 1
ATOM 1487 C C . GLN A 1 192 ? -14.554 1.023 -2.944 1.00 97.25 192 GLN A C 1
ATOM 1489 O O . GLN A 1 192 ? -14.329 1.146 -4.151 1.00 97.25 192 GLN A O 1
ATOM 1494 N N . GLN A 1 193 ? -13.836 1.660 -2.017 1.00 98.19 193 GLN A N 1
ATOM 1495 C CA . GLN A 1 193 ? -12.723 2.544 -2.360 1.00 98.19 193 GLN A CA 1
ATOM 1496 C C . GLN A 1 193 ? -11.559 1.766 -2.987 1.00 98.19 193 GLN A C 1
ATOM 1498 O O . GLN A 1 193 ? -11.009 2.197 -4.001 1.00 98.19 193 GLN A O 1
ATOM 1503 N N . GLN A 1 194 ? -11.234 0.585 -2.458 1.00 98.00 194 GLN A N 1
ATOM 1504 C CA . GLN A 1 194 ? -10.209 -0.292 -3.015 1.00 98.00 194 GLN A CA 1
ATOM 1505 C C . GLN A 1 194 ? -10.559 -0.704 -4.453 1.00 98.00 194 GLN A C 1
ATOM 1507 O O . GLN A 1 194 ? -9.751 -0.508 -5.362 1.00 98.00 194 GLN A O 1
ATOM 1512 N N . HIS A 1 195 ? -11.786 -1.177 -4.696 1.00 97.75 195 HIS A N 1
ATOM 1513 C CA . HIS A 1 195 ? -12.247 -1.545 -6.037 1.00 97.75 195 HIS A CA 1
ATOM 1514 C C . HIS A 1 195 ? -12.214 -0.375 -7.029 1.00 97.75 195 HIS A C 1
ATOM 1516 O O . HIS A 1 195 ? -11.942 -0.584 -8.217 1.00 97.75 195 HIS A O 1
ATOM 1522 N N . ALA A 1 196 ? -12.486 0.851 -6.569 1.00 98.12 196 ALA A N 1
ATOM 1523 C CA . ALA A 1 196 ? -12.379 2.044 -7.401 1.00 98.12 196 ALA A CA 1
ATOM 1524 C C . ALA A 1 196 ? -10.926 2.278 -7.848 1.00 98.12 196 ALA A C 1
ATOM 1526 O O . ALA A 1 196 ? -10.674 2.420 -9.047 1.00 98.12 196 ALA A O 1
ATOM 1527 N N . ILE A 1 197 ? -9.967 2.211 -6.917 1.00 98.19 197 ILE A N 1
ATOM 1528 C CA . ILE A 1 197 ? -8.539 2.360 -7.233 1.00 98.19 197 ILE A CA 1
ATOM 1529 C C . ILE A 1 197 ? -8.092 1.247 -8.188 1.00 98.19 197 ILE A C 1
ATOM 1531 O O . ILE A 1 197 ? -7.471 1.522 -9.214 1.00 98.19 197 ILE A O 1
ATOM 1535 N N . GLU A 1 198 ? -8.459 -0.008 -7.927 1.00 97.75 198 GLU A N 1
ATOM 1536 C CA . GLU A 1 198 ? -8.139 -1.122 -8.824 1.00 97.75 198 GLU A CA 1
ATOM 1537 C C . GLU A 1 198 ? -8.701 -0.922 -10.241 1.00 97.75 198 GLU A C 1
ATOM 1539 O O . GLU A 1 198 ? -8.056 -1.258 -11.238 1.00 97.75 198 GLU A O 1
ATOM 1544 N N . ALA A 1 199 ? -9.912 -0.371 -10.372 1.00 97.56 199 ALA A N 1
ATOM 1545 C CA . ALA A 1 199 ? -10.496 -0.077 -11.677 1.00 97.56 199 ALA A CA 1
ATOM 1546 C C . ALA A 1 199 ? -9.670 0.967 -12.447 1.00 97.56 199 ALA A C 1
ATOM 1548 O O . ALA A 1 199 ? -9.469 0.817 -13.661 1.00 97.56 199 ALA A O 1
ATOM 1549 N N . GLU A 1 200 ? -9.145 1.976 -11.752 1.00 97.56 200 GLU A N 1
ATOM 1550 C CA . GLU A 1 200 ? -8.236 2.974 -12.319 1.00 97.56 200 GLU A CA 1
ATOM 1551 C C . GLU A 1 200 ? -6.882 2.366 -12.706 1.00 97.56 200 GLU A C 1
ATOM 1553 O O . GLU A 1 200 ? -6.403 2.600 -13.821 1.00 97.56 200 GLU A O 1
ATOM 1558 N N . VAL A 1 201 ? -6.310 1.493 -11.872 1.00 96.44 201 VAL A N 1
ATOM 1559 C CA . VAL A 1 201 ? -5.084 0.737 -12.189 1.00 96.44 201 VAL A CA 1
ATOM 1560 C C . VAL A 1 201 ? -5.268 -0.096 -13.457 1.00 96.44 201 VAL A C 1
ATOM 1562 O O . VAL A 1 201 ? -4.463 -0.016 -14.392 1.00 96.44 201 VAL A O 1
ATOM 1565 N N . ARG A 1 202 ? -6.377 -0.841 -13.553 1.00 95.38 202 ARG A N 1
ATOM 1566 C CA . ARG A 1 202 ? -6.740 -1.615 -14.752 1.00 95.38 202 ARG A CA 1
ATOM 1567 C C . ARG A 1 202 ? -6.936 -0.724 -15.978 1.00 95.38 202 ARG A C 1
ATOM 1569 O O . ARG A 1 202 ? -6.701 -1.165 -17.104 1.00 95.38 202 ARG A O 1
ATOM 1576 N N . SER A 1 203 ? -7.397 0.513 -15.801 1.00 95.00 203 SER A N 1
ATOM 1577 C CA . SER A 1 203 ? -7.495 1.498 -16.884 1.00 95.00 203 SER A CA 1
ATOM 1578 C C . SER A 1 203 ? -6.108 1.929 -17.374 1.00 95.00 203 SER A C 1
ATOM 1580 O O . SER A 1 203 ? -5.826 1.842 -18.570 1.00 95.00 203 SER A O 1
ATOM 1582 N N . LEU A 1 204 ? -5.199 2.289 -16.459 1.00 93.62 204 LEU A N 1
ATOM 1583 C CA . LEU A 1 204 ? -3.822 2.663 -16.803 1.00 93.62 204 LEU A CA 1
ATOM 1584 C C . LEU A 1 204 ? -3.064 1.530 -17.500 1.00 93.62 204 LEU A C 1
ATOM 1586 O O . LEU A 1 204 ? -2.386 1.764 -18.501 1.00 93.62 204 LEU A O 1
ATOM 1590 N N . ARG A 1 205 ? -3.216 0.290 -17.026 1.00 90.56 205 ARG A N 1
ATOM 1591 C CA . ARG A 1 205 ? -2.604 -0.888 -17.659 1.00 90.56 205 ARG A CA 1
ATOM 1592 C C . ARG A 1 205 ? -3.089 -1.095 -19.091 1.00 90.56 205 ARG A C 1
ATOM 1594 O O . ARG A 1 205 ? -2.274 -1.334 -19.975 1.00 90.56 205 ARG A O 1
ATOM 1601 N N . ARG A 1 206 ? -4.387 -0.912 -19.358 1.00 91.25 206 ARG A N 1
ATOM 1602 C CA . ARG A 1 206 ? -4.933 -0.974 -20.727 1.00 91.25 206 ARG A CA 1
ATOM 1603 C C . ARG A 1 206 ? -4.322 0.082 -21.648 1.00 91.25 206 ARG A C 1
ATOM 1605 O O . ARG A 1 206 ? -4.035 -0.222 -22.802 1.00 91.25 206 ARG A O 1
ATOM 1612 N N . VAL A 1 207 ? -4.074 1.293 -21.143 1.00 88.81 207 VAL A N 1
ATOM 1613 C CA . VAL A 1 207 ? -3.371 2.344 -21.902 1.00 88.81 207 VAL A CA 1
ATOM 1614 C C . VAL A 1 207 ? -1.937 1.926 -22.237 1.00 88.81 207 VAL A C 1
ATOM 1616 O O . VAL A 1 207 ? -1.454 2.247 -23.320 1.00 88.81 207 VAL A O 1
ATOM 1619 N N . LEU A 1 208 ? -1.262 1.205 -21.338 1.00 83.38 208 LEU A N 1
ATOM 1620 C CA . LEU A 1 208 ? 0.086 0.689 -21.577 1.00 83.38 208 LEU A CA 1
ATOM 1621 C C . LEU A 1 208 ? 0.100 -0.447 -22.612 1.00 83.38 208 LEU A C 1
ATOM 1623 O O . LEU A 1 208 ? 0.963 -0.444 -23.478 1.00 83.38 208 LEU A O 1
ATOM 1627 N N . SER A 1 209 ? -0.852 -1.385 -22.545 1.00 81.75 209 SER A N 1
ATOM 1628 C CA . SER A 1 209 ? -0.946 -2.523 -23.478 1.00 81.75 209 SER A CA 1
ATOM 1629 C C . SER A 1 209 ? -1.456 -2.150 -24.874 1.00 81.75 209 SER A C 1
ATOM 1631 O O . SER A 1 209 ? -1.270 -2.917 -25.812 1.00 81.75 209 SER A O 1
ATOM 1633 N N . GLY A 1 210 ? -2.138 -1.010 -25.013 1.00 72.69 210 GLY A N 1
ATOM 1634 C CA . GLY A 1 210 ? -2.618 -0.485 -26.295 1.00 72.69 210 GLY A CA 1
ATOM 1635 C C . GLY A 1 210 ? -1.603 0.377 -27.059 1.00 72.69 210 GLY A C 1
ATOM 1636 O O . GLY A 1 210 ? -1.968 0.950 -28.085 1.00 72.69 210 GLY A O 1
ATOM 1637 N N . ARG A 1 211 ? -0.374 0.514 -26.548 1.00 55.75 211 ARG A N 1
ATOM 1638 C CA . ARG A 1 211 ? 0.756 1.211 -27.183 1.00 55.75 211 ARG A CA 1
ATOM 1639 C C . ARG A 1 211 ? 1.763 0.210 -27.727 1.00 55.75 211 ARG A C 1
ATOM 1641 O O . ARG A 1 211 ? 2.367 0.542 -28.768 1.00 55.75 211 ARG A O 1
#

Mean predicted aligned error: 9.68 Å

Nearest PDB structures (foldseek):
  8a6m-assembly1_A  TM=2.905E-01  e=1.232E+00  Homo sapiens
  8qj2-assembly1_A  TM=2.323E-01  e=1.481E+00  Escherichia coli
  6ixg-assembly2_B  TM=2.332E-01  e=4.699E+00  Homo sapiens
  5tud-assembly1_A  TM=2.721E-01  e=9.837E+00  Homo sapiens

Foldseek 3Di:
DDDDDDDDDDDDDDPDPPDPPDPPQDADDLLLVLVVLLVCLVVLLVQLLVVVCVVCPPQDDLLSVLVSLLSNQCSLLLSCCSDPNVVVSLVLLLLSLLLLLLSCQQQPHDLVVSLVSLVSSLVSVVVCCQVPNSDPDPVRHDVVSNVSSVVSSVSSSVSSSVSNVVNQVVCVVVVVHGNNHHDPVNSVVSVVSSVVSVVVSVVVVVVVVVD

Radius of gyration: 25.48 Å; Cα contacts (8 Å, |Δi|>4): 199; chains: 1; bounding box: 101×41×48 Å

Secondary structure (DSSP, 8-state):
--PPPP---PPPPPP---PPP----PPPPHHHHHHHHHHTHHHHHHHHHHHHHHHHTTS-HHHHHHHHHHHHHHHHHHHHHHSTTHHHHHHHHHHHHHHHHHHHHHTT--HHHHHHHHHHHHHHHHHHHHHS-SSS-GGGS-HHHHHHHHHHHHHHHHHHHHHHHHHHHHHHHHT--S--S--HHHHHHHHHHHHHHHHHHHHHHHHHHT-

Sequence (211 aa):
MTDRPISWSTPAPAPDTVLPPSRPSTPLDPAEFSRWLEHQAAPLRERWAADIGSREAGRGDGVDELVEGFLDLFLEVLPLTLGPLRSQAETLWVQAAQLFGSFAAQRGLAAGEVIEEFQLLRESIIRLLWASPPVATPNRMALREVLRLNRVIDSGVTHASVGHTDVLFFALFQGSGVPETLTDDARYEILQQQHAIEAEVRSLRRVLSGR

Solvent-accessible surface area (backbone atoms only — not comparable to full-atom values): 11967 Å² total; per-residue (Å²): 142,79,88,78,82,84,82,82,79,79,78,77,81,75,78,82,76,77,72,74,80,77,70,81,77,78,64,64,51,47,60,57,53,18,52,44,50,50,75,42,38,65,69,48,47,58,50,49,51,52,62,49,49,73,74,48,75,86,74,52,78,75,50,56,56,50,53,54,50,49,51,51,50,47,49,62,37,54,27,36,48,50,30,96,52,19,79,65,29,48,55,54,42,42,51,52,23,18,51,49,15,29,51,38,27,36,51,40,50,54,74,68,54,57,45,45,56,52,47,52,52,51,50,50,53,53,53,44,48,70,77,61,45,90,51,100,48,87,91,51,67,38,64,67,58,57,53,47,54,48,51,52,52,53,49,29,46,52,29,15,51,47,25,21,49,51,48,49,52,52,24,56,74,71,68,72,47,77,47,70,58,66,46,71,66,58,49,52,52,51,51,52,54,51,54,52,53,49,52,50,51,58,49,55,50,49,60,60,74,74,108

pLDDT: mean 83.99, std 14.85, range [44.97, 98.62]